Protein AF-A0A7C4AZ00-F1 (afdb_monomer_lite)

Foldseek 3Di:
DLLVLLVVVVVCVVVLVVLVVVCVVPVCSVVVNVVVVVVSVVVNVPDDDPCLVQLVLLCLLQLCLLQVLLLQLLLCCLQAVWLQVSLVVLLVVQLVVLLVSLVVQLVVCVVVVDPDNSNVSSVSSSVSSNVSSCQLSVLSNPDGGSVVSNVVSLVSSLVSLLVSLVSCCSSVVNDSVVSSCVSNCSSVVSSVVSNVVSNVCCVVVVRDD

Radius of gyration: 22.3 Å; chains: 1; bounding box: 48×32×71 Å

Secondary structure (DSSP, 8-state):
-HHHHHHHHHHHHHHHHHHHHHHTT-THHHHHHHHHHHHHHHHHHT---HHHHTHHHHHHHHHHHHHHHHHHHHHHHHHH--HHHHHHHHHHHHHHHHHHHHHHHHHHHHHHT-SS-HHHHHHHHHHHHHHHHHHHHHHHHH-S-HHHHHHHHHHHHHHHHHHHHHHHHHHT---HHHHHHHHHHHHHHHHHHHHHHHHHHHHHHT---

Structure (mmCIF, N/CA/C/O backbone):
data_AF-A0A7C4AZ00-F1
#
_entry.id   AF-A0A7C4AZ00-F1
#
loop_
_atom_site.group_PDB
_atom_site.id
_atom_site.type_symbol
_atom_site.label_atom_id
_atom_site.label_alt_id
_atom_site.label_comp_id
_atom_site.label_asym_id
_atom_site.label_entity_id
_atom_site.label_seq_id
_atom_site.pdbx_PDB_ins_code
_atom_site.Cartn_x
_atom_site.Cartn_y
_atom_site.Cartn_z
_atom_site.occupancy
_atom_site.B_iso_or_equiv
_atom_site.auth_seq_id
_atom_site.auth_comp_id
_atom_site.auth_asym_id
_atom_site.auth_atom_id
_atom_site.pdbx_PDB_model_num
ATOM 1 N N . LEU A 1 1 ? 8.208 7.157 -18.406 1.00 69.31 1 LEU A N 1
ATOM 2 C CA . LEU A 1 1 ? 8.972 6.657 -19.569 1.00 69.31 1 LEU A CA 1
ATOM 3 C C . LEU A 1 1 ? 9.542 5.268 -19.289 1.00 69.31 1 LEU A C 1
ATOM 5 O O . LEU A 1 1 ? 9.259 4.375 -20.077 1.00 69.31 1 LEU A O 1
ATOM 9 N N . THR A 1 2 ? 10.214 5.030 -18.153 1.00 74.44 2 THR A N 1
ATOM 10 C CA . THR A 1 2 ? 10.824 3.715 -17.835 1.00 74.44 2 THR A CA 1
ATOM 11 C C . THR A 1 2 ? 9.855 2.555 -17.916 1.00 74.44 2 THR A C 1
ATOM 13 O O . THR A 1 2 ? 10.142 1.551 -18.551 1.00 74.44 2 THR A O 1
ATOM 16 N N . PHE A 1 3 ? 8.691 2.696 -17.281 1.00 73.81 3 PHE A N 1
ATOM 17 C CA . PHE A 1 3 ? 7.686 1.641 -17.271 1.00 73.81 3 PHE A CA 1
ATOM 18 C C . PHE A 1 3 ? 7.223 1.281 -18.689 1.00 73.81 3 PHE A C 1
ATOM 20 O O . PHE A 1 3 ? 7.053 0.108 -18.993 1.00 73.81 3 PHE A O 1
ATOM 27 N N . ALA A 1 4 ? 7.052 2.281 -19.561 1.00 79.50 4 ALA A N 1
ATOM 28 C CA . ALA A 1 4 ? 6.643 2.063 -20.944 1.00 79.50 4 ALA A CA 1
ATOM 29 C C . ALA A 1 4 ? 7.743 1.353 -21.745 1.00 79.50 4 ALA A C 1
ATOM 31 O O . ALA A 1 4 ? 7.446 0.388 -22.438 1.00 79.50 4 ALA A O 1
ATOM 32 N N . VAL A 1 5 ? 9.006 1.765 -21.582 1.00 79.31 5 VAL A N 1
ATOM 33 C CA . VAL A 1 5 ? 10.151 1.111 -22.238 1.00 79.31 5 VAL A CA 1
ATOM 34 C C . VAL A 1 5 ? 10.311 -0.334 -21.752 1.00 79.31 5 VAL A C 1
ATOM 36 O O . VAL A 1 5 ? 10.338 -1.245 -22.568 1.00 79.31 5 VAL A O 1
ATOM 39 N N . LYS A 1 6 ? 10.283 -0.575 -20.434 1.00 76.81 6 LYS A N 1
ATOM 40 C CA . LYS A 1 6 ? 10.331 -1.926 -19.840 1.00 76.81 6 LYS A CA 1
ATOM 41 C C . LYS A 1 6 ? 9.142 -2.804 -20.252 1.00 76.81 6 LYS A C 1
ATOM 43 O O . LYS A 1 6 ? 9.258 -4.024 -20.352 1.00 76.81 6 LYS A O 1
ATOM 48 N N . LEU A 1 7 ? 7.971 -2.205 -20.475 1.00 80.88 7 LEU A N 1
ATOM 49 C CA . LEU A 1 7 ? 6.801 -2.918 -20.983 1.00 80.88 7 LEU A CA 1
ATOM 50 C C . LEU A 1 7 ? 6.983 -3.330 -22.452 1.00 80.88 7 LEU A C 1
ATOM 52 O O . LEU A 1 7 ? 6.576 -4.437 -22.805 1.00 80.88 7 LEU A O 1
ATOM 56 N N . MET A 1 8 ? 7.591 -2.473 -23.278 1.00 82.31 8 MET A N 1
ATOM 57 C CA . MET A 1 8 ? 7.928 -2.783 -24.673 1.00 82.31 8 MET A CA 1
ATOM 58 C C . MET A 1 8 ? 8.990 -3.889 -24.756 1.00 82.31 8 MET A C 1
ATOM 60 O O . MET A 1 8 ? 8.752 -4.880 -25.438 1.00 82.31 8 MET A O 1
ATOM 64 N N . GLU A 1 9 ? 10.056 -3.806 -23.954 1.00 79.69 9 GLU A N 1
ATOM 65 C CA . GLU A 1 9 ? 11.115 -4.829 -23.826 1.00 79.69 9 GLU A CA 1
ATOM 66 C C . GLU A 1 9 ? 10.554 -6.227 -23.527 1.00 79.69 9 GLU A C 1
ATOM 68 O O . GLU A 1 9 ? 10.934 -7.245 -24.110 1.00 79.69 9 GLU A O 1
ATOM 73 N N . LYS A 1 10 ? 9.552 -6.304 -22.645 1.00 76.50 10 LYS A N 1
ATOM 74 C CA . LYS A 1 10 ? 8.882 -7.575 -22.340 1.00 76.50 10 LYS A CA 1
ATOM 75 C C . LYS A 1 10 ? 8.174 -8.188 -23.561 1.00 76.50 10 LYS A C 1
ATOM 77 O O . LYS A 1 10 ? 7.970 -9.404 -23.592 1.00 76.50 10 LYS A O 1
ATOM 82 N N . GLY A 1 11 ? 7.757 -7.368 -24.525 1.00 76.88 11 GLY A N 1
ATOM 83 C CA . GLY A 1 11 ? 7.220 -7.799 -25.816 1.00 76.88 11 GLY A CA 1
ATOM 84 C C . GLY A 1 11 ? 8.310 -8.246 -26.793 1.00 76.88 11 GLY A C 1
ATOM 85 O O . GLY A 1 11 ? 8.112 -9.246 -27.485 1.00 76.88 11 GLY A O 1
ATOM 86 N N . GLU A 1 12 ? 9.461 -7.574 -26.781 1.00 79.81 12 GLU A N 1
ATOM 87 C CA . GLU A 1 12 ? 10.597 -7.834 -27.677 1.00 79.81 12 GLU A CA 1
ATOM 88 C C . GLU A 1 12 ? 11.260 -9.195 -27.437 1.00 79.81 12 GLU A C 1
ATOM 90 O O . GLU A 1 12 ? 11.638 -9.852 -28.400 1.00 79.81 12 GLU A O 1
ATOM 95 N N . LYS A 1 13 ? 11.258 -9.738 -26.208 1.00 75.31 13 LYS A N 1
ATOM 96 C CA . LYS A 1 13 ? 11.724 -11.129 -25.967 1.00 75.31 13 LYS A CA 1
ATOM 97 C C . LYS A 1 13 ? 11.015 -12.167 -26.850 1.00 75.31 13 LYS A C 1
ATOM 99 O O . LYS A 1 13 ? 11.602 -13.169 -27.240 1.00 75.31 13 LYS A O 1
ATOM 104 N N . LYS A 1 14 ? 9.742 -11.939 -27.200 1.00 81.38 14 LYS A N 1
ATOM 105 C CA . LYS A 1 14 ? 9.028 -12.800 -28.161 1.00 81.38 14 LYS A CA 1
ATOM 106 C C . LYS A 1 14 ? 9.425 -12.510 -29.606 1.00 81.38 14 LYS A C 1
ATOM 108 O O . LYS A 1 14 ? 9.351 -13.411 -30.436 1.00 81.38 14 LYS A O 1
ATOM 113 N N . ALA A 1 15 ? 9.789 -11.269 -29.918 1.00 83.50 15 ALA A N 1
ATOM 114 C CA . ALA A 1 15 ? 10.293 -10.889 -31.229 1.00 83.50 15 ALA A CA 1
ATOM 115 C C . ALA A 1 15 ? 11.678 -11.502 -31.481 1.00 83.50 15 ALA A C 1
ATOM 117 O O . ALA A 1 15 ? 11.893 -12.032 -32.565 1.00 83.50 15 ALA A O 1
ATOM 118 N N . GLU A 1 16 ? 12.560 -11.556 -30.477 1.00 84.88 16 GLU A N 1
ATOM 119 C CA . GLU A 1 16 ? 13.845 -12.270 -30.537 1.00 84.88 16 GLU A CA 1
ATOM 120 C C . GLU A 1 16 ? 13.655 -13.749 -30.914 1.00 84.88 16 GLU A C 1
ATOM 122 O O . GLU A 1 16 ? 14.266 -14.224 -31.870 1.00 84.88 16 GLU A O 1
ATOM 127 N N . GLU A 1 17 ? 12.726 -14.460 -30.259 1.00 86.00 17 GLU A N 1
ATOM 128 C CA . GLU A 1 17 ? 12.394 -15.854 -30.609 1.00 86.00 17 GLU A CA 1
ATOM 129 C C . GLU A 1 17 ? 11.900 -16.004 -32.062 1.00 86.00 17 GLU A C 1
ATOM 131 O O . GLU A 1 17 ? 12.089 -17.044 -32.703 1.00 86.00 17 GLU A O 1
ATOM 136 N N . VAL A 1 18 ? 11.219 -14.984 -32.593 1.00 87.38 18 VAL A N 1
ATOM 137 C CA . VAL A 1 18 ? 10.733 -14.961 -33.979 1.00 87.38 18 VAL A CA 1
ATOM 138 C C . VAL A 1 18 ? 11.877 -14.661 -34.948 1.00 87.38 18 VAL A C 1
ATOM 140 O O . VAL A 1 18 ? 12.002 -15.360 -35.956 1.00 87.38 18 VAL A O 1
ATOM 143 N N . TYR A 1 19 ? 12.741 -13.691 -34.645 1.00 87.31 19 TYR A N 1
ATOM 144 C CA . TYR A 1 19 ? 13.927 -13.382 -35.442 1.00 87.31 19 TYR A CA 1
ATOM 145 C C . TYR A 1 19 ? 14.889 -14.564 -35.505 1.00 87.31 19 T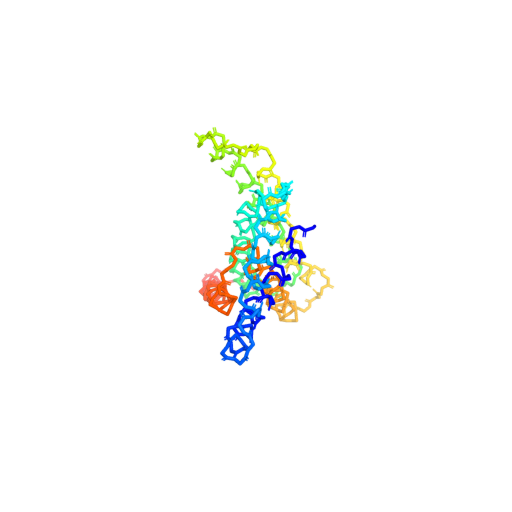YR A C 1
ATOM 147 O O . TYR A 1 19 ? 15.408 -14.862 -36.580 1.00 87.31 19 TYR A O 1
ATOM 155 N N . GLU A 1 20 ? 15.063 -15.296 -34.404 1.00 88.00 20 GLU A N 1
ATOM 156 C CA . GLU A 1 20 ? 15.883 -16.504 -34.365 1.00 88.00 20 GLU A CA 1
ATOM 157 C C . GLU A 1 20 ? 15.340 -17.572 -35.326 1.00 88.00 20 GLU A C 1
ATOM 159 O O . GLU A 1 20 ? 16.087 -18.094 -36.158 1.00 88.00 20 GLU A O 1
ATOM 164 N N . LYS A 1 21 ? 14.023 -17.817 -35.321 1.00 90.94 21 LYS A N 1
ATOM 165 C CA . LYS A 1 21 ? 13.372 -18.741 -36.267 1.00 90.94 21 LYS A CA 1
ATOM 166 C C . LYS A 1 21 ? 13.491 -18.277 -37.719 1.00 90.94 21 LYS A C 1
ATOM 168 O O . LYS A 1 21 ? 13.745 -19.094 -38.601 1.00 90.94 21 LYS A O 1
ATOM 173 N N . ILE A 1 22 ? 13.321 -16.980 -37.981 1.00 89.62 22 ILE A N 1
ATOM 174 C CA . ILE A 1 22 ? 13.430 -16.407 -39.332 1.00 89.62 22 ILE A CA 1
ATOM 175 C C . ILE A 1 22 ? 14.880 -16.448 -39.828 1.00 89.62 22 ILE A C 1
ATOM 177 O O . ILE A 1 22 ? 15.104 -16.673 -41.018 1.00 89.62 22 ILE A O 1
ATOM 181 N N . SER A 1 23 ? 15.867 -16.311 -38.938 1.00 90.06 23 SER A N 1
ATOM 182 C CA . SER A 1 23 ? 17.292 -16.307 -39.291 1.00 90.06 23 SER A CA 1
ATOM 183 C C . SER A 1 23 ? 17.767 -17.601 -39.957 1.00 90.06 23 SER A C 1
ATOM 185 O O . SER A 1 23 ? 18.721 -17.572 -40.733 1.00 90.06 23 SER A O 1
ATOM 187 N N . ILE A 1 24 ? 17.053 -18.712 -39.728 1.00 88.94 24 ILE A N 1
ATOM 188 C CA . ILE A 1 24 ? 17.287 -20.010 -40.378 1.00 88.94 24 ILE A CA 1
ATOM 189 C C . ILE A 1 24 ? 17.091 -19.909 -41.899 1.00 88.94 24 ILE A C 1
ATOM 191 O O . ILE A 1 24 ? 17.817 -20.541 -42.661 1.00 88.94 24 ILE A O 1
ATOM 195 N N . VAL A 1 25 ? 16.115 -19.113 -42.344 1.00 92.19 25 VAL A N 1
ATOM 196 C CA . VAL A 1 25 ? 15.747 -18.958 -43.762 1.00 92.19 25 VAL A CA 1
ATOM 197 C C . VAL A 1 25 ? 16.307 -17.659 -44.346 1.00 92.19 25 VAL A C 1
ATOM 199 O O . VAL A 1 25 ? 16.653 -17.599 -45.523 1.00 92.19 25 VAL A O 1
ATOM 202 N N . PHE A 1 26 ? 16.429 -16.617 -43.524 1.00 91.75 26 PHE A N 1
ATOM 203 C CA . PHE A 1 26 ? 16.913 -15.300 -43.917 1.00 91.75 26 PHE A CA 1
ATOM 204 C C . PHE A 1 26 ? 18.000 -14.820 -42.940 1.00 91.75 26 PHE A C 1
ATOM 206 O O . PHE A 1 26 ? 17.684 -14.141 -41.961 1.00 91.75 26 PHE A O 1
ATOM 213 N N . PRO A 1 27 ? 19.289 -15.126 -43.195 1.00 89.06 27 PRO A N 1
ATOM 214 C CA . PRO A 1 27 ? 20.390 -14.862 -42.259 1.00 89.06 27 PRO A CA 1
ATOM 215 C C . PRO A 1 27 ? 20.506 -13.402 -41.801 1.00 89.06 27 PRO A C 1
ATOM 217 O O . PRO A 1 27 ? 20.912 -13.135 -40.673 1.00 89.06 27 PRO A O 1
ATOM 220 N N . LYS A 1 28 ? 20.079 -12.454 -42.644 1.00 90.38 28 LYS A N 1
ATOM 221 C CA . LYS A 1 28 ? 20.071 -11.016 -42.343 1.00 90.38 28 LYS A CA 1
ATOM 222 C C . LYS A 1 28 ? 19.123 -10.636 -41.192 1.00 90.38 28 LYS A C 1
ATOM 224 O O . LYS A 1 28 ? 19.320 -9.604 -40.563 1.00 90.38 28 LYS A O 1
ATOM 229 N N . ALA A 1 29 ? 18.155 -11.488 -40.839 1.00 89.31 29 ALA A N 1
ATOM 230 C CA . ALA A 1 29 ? 17.345 -11.307 -39.631 1.00 89.31 29 ALA A CA 1
ATOM 231 C C . ALA A 1 29 ? 18.192 -11.321 -38.344 1.00 89.31 29 ALA A C 1
ATOM 233 O O . ALA A 1 29 ? 17.826 -10.674 -37.369 1.00 89.31 29 ALA A O 1
ATOM 234 N N . LYS A 1 30 ? 19.344 -12.008 -38.351 1.00 89.75 30 LYS A N 1
ATOM 235 C CA . LYS A 1 30 ? 20.258 -12.050 -37.204 1.00 89.75 30 LYS A CA 1
ATOM 236 C C . LYS A 1 30 ? 20.992 -10.724 -36.982 1.00 89.75 30 LYS A C 1
ATOM 238 O O . LYS A 1 30 ? 21.216 -10.353 -35.835 1.00 89.75 30 LYS A O 1
ATOM 243 N N . GLU A 1 31 ? 21.337 -10.013 -38.057 1.00 89.00 31 GLU A N 1
ATOM 244 C CA . GLU A 1 31 ? 21.908 -8.659 -37.970 1.00 89.00 31 GLU A CA 1
ATOM 245 C C . GLU A 1 31 ? 20.877 -7.677 -37.411 1.00 89.00 31 GLU A C 1
ATOM 247 O O . GLU A 1 31 ? 21.176 -6.978 -36.453 1.00 89.00 31 GLU A O 1
ATOM 252 N N . ILE A 1 32 ? 19.643 -7.708 -37.930 1.00 88.62 32 ILE A N 1
ATOM 253 C CA . ILE A 1 32 ? 18.548 -6.843 -37.454 1.00 88.62 32 ILE A CA 1
ATOM 254 C C . ILE A 1 32 ? 18.274 -7.074 -35.963 1.00 88.62 32 ILE A C 1
ATOM 256 O O . ILE A 1 32 ? 18.158 -6.118 -35.207 1.00 88.62 32 ILE A O 1
ATOM 260 N N . MET A 1 33 ? 18.219 -8.336 -35.527 1.00 88.81 33 MET A N 1
ATOM 261 C CA . MET A 1 33 ? 18.045 -8.676 -34.113 1.00 88.81 33 MET A CA 1
ATOM 262 C C . MET A 1 33 ? 19.186 -8.119 -33.249 1.00 88.81 33 MET A C 1
ATOM 264 O O . MET A 1 33 ? 18.932 -7.545 -32.196 1.00 88.81 33 MET A O 1
ATOM 268 N N . SER A 1 34 ? 20.440 -8.255 -33.695 1.00 88.06 34 SER A N 1
ATOM 269 C CA . SER A 1 34 ? 21.600 -7.751 -32.952 1.00 88.06 34 SER A CA 1
ATOM 270 C C . SER A 1 34 ? 21.636 -6.223 -32.869 1.00 88.06 34 SER A C 1
ATOM 272 O O . SER A 1 34 ? 22.029 -5.691 -31.830 1.00 88.06 34 SER A O 1
ATOM 274 N N . ASP A 1 35 ? 21.256 -5.527 -33.942 1.00 89.38 35 ASP A N 1
ATOM 275 C CA . ASP A 1 35 ? 21.146 -4.065 -33.951 1.00 89.38 35 ASP A CA 1
ATOM 276 C C . ASP A 1 35 ? 20.066 -3.603 -32.965 1.00 89.38 35 ASP A C 1
ATOM 278 O O . ASP A 1 35 ? 20.301 -2.689 -32.172 1.00 89.38 35 ASP A O 1
ATOM 282 N N . GLU A 1 36 ? 18.922 -4.290 -32.933 1.00 87.44 36 GLU A N 1
ATOM 283 C CA . GLU A 1 36 ? 17.796 -3.883 -32.093 1.00 87.44 36 GLU A CA 1
ATOM 284 C C . GLU A 1 36 ? 18.024 -4.144 -30.602 1.00 87.44 36 GLU A C 1
ATOM 286 O O . GLU A 1 36 ? 17.734 -3.277 -29.775 1.00 87.44 36 GLU A O 1
ATOM 291 N N . MET A 1 37 ? 18.701 -5.244 -30.254 1.00 85.81 37 MET A N 1
ATOM 292 C CA . MET A 1 37 ? 19.224 -5.455 -28.897 1.00 85.81 37 MET A CA 1
ATOM 293 C C . MET A 1 37 ? 20.191 -4.331 -28.473 1.00 85.81 37 MET A C 1
ATOM 295 O O . MET A 1 37 ? 20.243 -3.933 -27.304 1.00 85.81 37 MET A O 1
ATOM 299 N N . GLY A 1 38 ? 20.982 -3.807 -29.416 1.00 85.62 38 GLY A N 1
ATOM 300 C CA . GLY A 1 38 ? 21.890 -2.684 -29.187 1.00 85.62 38 GLY A CA 1
ATOM 301 C C . GLY A 1 38 ? 21.149 -1.375 -28.905 1.00 85.62 38 GLY A C 1
ATOM 302 O O . GLY A 1 38 ? 21.471 -0.680 -27.934 1.00 85.62 38 GLY A O 1
ATOM 303 N N . HIS A 1 39 ? 20.138 -1.056 -29.717 1.00 84.69 39 HIS A N 1
ATOM 304 C CA . HIS A 1 39 ? 19.276 0.112 -29.527 1.00 84.69 39 HIS A CA 1
ATOM 305 C C . HIS A 1 39 ? 18.520 0.063 -28.196 1.00 84.69 39 HIS A C 1
ATOM 307 O O . HIS A 1 39 ? 18.487 1.058 -27.469 1.00 84.69 39 HIS A O 1
ATOM 313 N N . GLU A 1 40 ? 17.977 -1.096 -27.831 1.00 81.69 40 GLU A N 1
ATOM 314 C CA . GLU A 1 40 ? 17.260 -1.290 -26.572 1.00 81.69 40 GLU A CA 1
ATOM 315 C C . GLU A 1 40 ? 18.164 -1.059 -25.357 1.00 81.69 40 GLU A C 1
ATOM 317 O O . GLU A 1 40 ? 17.817 -0.307 -24.441 1.00 81.69 40 GLU A O 1
ATOM 322 N N . LYS A 1 41 ? 19.374 -1.629 -25.367 1.00 80.88 41 LYS A N 1
ATOM 323 C CA . LYS A 1 41 ? 20.341 -1.429 -24.281 1.00 80.88 41 LYS A CA 1
ATOM 324 C C . LYS A 1 41 ? 20.718 0.044 -24.117 1.00 80.88 41 LYS A C 1
ATOM 326 O O . LYS A 1 41 ? 20.915 0.509 -22.992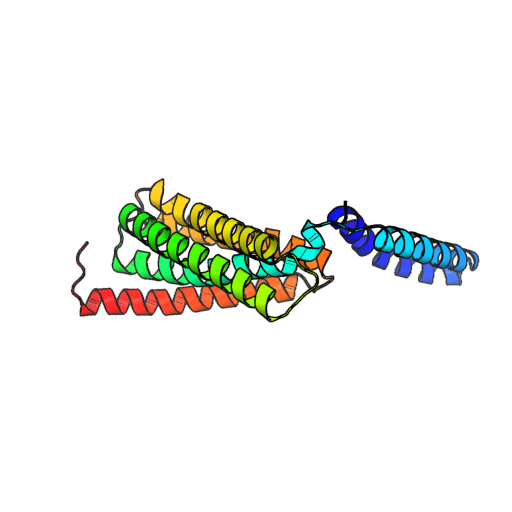 1.00 80.88 41 LYS A O 1
ATOM 331 N N . MET A 1 42 ? 20.802 0.781 -25.224 1.00 80.75 42 MET A N 1
ATOM 332 C CA . MET A 1 42 ? 21.059 2.220 -25.211 1.00 80.75 42 MET A CA 1
ATOM 333 C C . MET A 1 42 ? 19.870 2.993 -24.625 1.00 80.75 42 MET A C 1
ATOM 335 O O . MET A 1 42 ? 20.072 3.826 -23.744 1.00 80.75 42 MET A O 1
ATOM 339 N N . LEU A 1 43 ? 18.638 2.662 -25.031 1.00 78.88 43 LEU A N 1
ATOM 340 C CA . LEU A 1 43 ? 17.406 3.235 -24.481 1.00 78.88 43 LEU A CA 1
ATOM 341 C C . LEU A 1 43 ? 17.303 3.013 -22.971 1.00 78.88 43 LEU A C 1
ATOM 343 O O . LEU A 1 43 ? 17.053 3.965 -22.241 1.00 78.88 43 LEU A O 1
ATOM 347 N N . ILE A 1 44 ? 17.556 1.795 -22.487 1.00 75.44 44 ILE A N 1
ATOM 348 C CA . ILE A 1 44 ? 17.540 1.481 -21.051 1.00 75.44 44 ILE A CA 1
ATOM 349 C C . ILE A 1 44 ? 18.622 2.267 -20.304 1.00 75.44 44 ILE A C 1
ATOM 351 O O . ILE A 1 44 ? 18.358 2.807 -19.232 1.00 75.44 44 ILE A O 1
ATOM 355 N N . GLY A 1 45 ? 19.826 2.374 -20.874 1.00 70.69 45 GLY A N 1
ATOM 356 C CA . GLY A 1 45 ? 20.933 3.128 -20.279 1.00 70.69 45 GLY A CA 1
ATOM 357 C C . GLY A 1 45 ? 20.681 4.636 -20.162 1.00 70.69 45 GLY A C 1
ATOM 358 O O . GLY A 1 45 ? 21.310 5.292 -19.336 1.00 70.69 45 GLY A O 1
ATOM 359 N N . MET A 1 46 ? 19.756 5.189 -20.952 1.00 70.38 46 MET A N 1
ATOM 360 C CA . MET A 1 46 ? 19.364 6.604 -20.904 1.00 70.38 46 MET A CA 1
ATOM 361 C C . MET A 1 46 ? 18.264 6.902 -19.876 1.00 70.38 46 MET A C 1
ATOM 363 O O . MET A 1 46 ? 17.914 8.063 -19.659 1.00 70.38 46 MET A O 1
ATOM 367 N N . ILE A 1 47 ? 17.698 5.874 -19.243 1.00 70.56 47 ILE A N 1
ATOM 368 C CA . ILE A 1 47 ? 16.580 6.018 -18.318 1.00 70.56 47 ILE A CA 1
ATOM 369 C C . ILE A 1 47 ? 17.104 6.219 -16.890 1.00 70.56 47 ILE A C 1
ATOM 371 O O . ILE A 1 47 ? 17.377 5.262 -16.170 1.00 70.56 47 ILE A O 1
ATOM 375 N N . ASP A 1 48 ? 17.191 7.478 -16.458 1.00 63.28 48 ASP A N 1
ATOM 376 C CA . ASP A 1 48 ? 17.356 7.848 -15.046 1.00 63.28 48 ASP A CA 1
ATOM 377 C C . ASP A 1 48 ? 16.043 8.430 -14.504 1.00 63.28 48 ASP A C 1
ATOM 379 O O . ASP A 1 48 ? 15.846 9.644 -14.434 1.00 63.28 48 ASP A O 1
ATOM 383 N N . GLU A 1 49 ? 15.093 7.554 -14.168 1.00 70.56 49 GLU A N 1
ATOM 384 C CA . GLU A 1 49 ? 13.856 7.980 -13.514 1.00 70.56 49 GLU A CA 1
ATOM 385 C C . GLU A 1 49 ? 13.930 7.807 -12.001 1.00 70.56 49 GLU A C 1
ATOM 387 O O . GLU A 1 49 ? 14.128 6.712 -11.468 1.00 70.56 49 GLU A O 1
ATOM 392 N N . GLU A 1 50 ? 13.641 8.901 -11.300 1.00 71.69 50 GLU A N 1
ATOM 393 C CA . GLU A 1 50 ? 13.541 8.946 -9.845 1.00 71.69 50 GLU A CA 1
ATOM 394 C C . GLU A 1 50 ? 12.632 7.835 -9.295 1.00 71.69 50 GLU A C 1
ATOM 396 O O . GLU A 1 50 ? 13.017 7.121 -8.370 1.00 71.69 50 GLU A O 1
ATOM 401 N N . MET A 1 51 ? 11.467 7.614 -9.914 1.00 68.62 51 MET A N 1
ATOM 402 C CA . MET A 1 51 ? 10.528 6.567 -9.498 1.00 68.62 51 MET A CA 1
ATOM 403 C C . MET A 1 51 ? 11.165 5.177 -9.485 1.00 68.62 51 MET A C 1
ATOM 405 O O . MET A 1 51 ? 10.924 4.425 -8.546 1.00 68.62 51 MET A O 1
ATOM 409 N N . VAL A 1 52 ? 12.015 4.851 -10.467 1.00 75.12 52 VAL A N 1
ATOM 410 C CA . VAL A 1 52 ? 12.700 3.548 -10.582 1.00 75.12 52 VAL A CA 1
ATOM 411 C C . VAL A 1 52 ? 13.666 3.343 -9.420 1.00 75.12 52 VAL A C 1
ATOM 413 O O . VAL A 1 52 ? 13.693 2.276 -8.802 1.00 75.12 52 VAL A O 1
ATOM 416 N N . ARG A 1 53 ? 14.399 4.401 -9.055 1.00 81.69 53 ARG A N 1
ATOM 417 C CA . ARG A 1 53 ? 15.356 4.403 -7.939 1.00 81.69 53 ARG A CA 1
ATOM 418 C C . ARG A 1 53 ? 14.682 4.113 -6.591 1.00 81.69 53 ARG A C 1
ATOM 420 O O . ARG A 1 53 ? 15.275 3.454 -5.728 1.00 81.69 53 ARG A O 1
ATOM 427 N N . TYR A 1 54 ? 13.433 4.553 -6.428 1.00 87.38 54 TYR A N 1
ATOM 428 C CA . TYR A 1 54 ? 12.645 4.396 -5.201 1.00 87.38 54 TYR A CA 1
ATOM 429 C C . TYR A 1 54 ? 11.581 3.289 -5.257 1.00 87.38 54 TYR A C 1
ATOM 431 O O . TYR A 1 54 ? 10.865 3.104 -4.274 1.00 87.38 54 TYR A O 1
ATOM 439 N N . VAL A 1 55 ? 11.523 2.468 -6.319 1.00 86.75 55 VAL A N 1
ATOM 440 C CA . VAL A 1 55 ? 10.603 1.308 -6.384 1.00 86.75 55 VAL A CA 1
ATOM 441 C C . VAL A 1 55 ? 10.766 0.396 -5.176 1.00 86.75 55 VAL A C 1
ATOM 443 O O . VAL A 1 55 ? 9.781 -0.119 -4.670 1.00 86.75 55 VAL A O 1
ATOM 446 N N . GLY A 1 56 ? 11.990 0.200 -4.678 1.00 86.31 56 GLY A N 1
ATOM 447 C CA . GLY A 1 56 ? 12.218 -0.585 -3.460 1.00 86.31 56 GLY A CA 1
ATOM 448 C C . GLY A 1 56 ? 11.417 -0.069 -2.259 1.00 86.31 56 GLY A C 1
ATOM 449 O O . GLY A 1 56 ? 10.689 -0.845 -1.650 1.00 86.31 56 GLY A O 1
ATOM 450 N N . SER A 1 57 ? 11.500 1.234 -1.986 1.00 90.12 57 SER A N 1
ATOM 451 C CA . SER A 1 57 ? 10.820 1.900 -0.868 1.00 90.12 57 SER A CA 1
ATOM 452 C C . SER A 1 57 ? 9.293 1.912 -1.055 1.00 90.12 57 SER A C 1
ATOM 454 O O . SER A 1 57 ? 8.550 1.638 -0.117 1.00 90.12 57 SER A O 1
ATOM 456 N N . LEU A 1 58 ? 8.809 2.103 -2.292 1.00 89.75 58 LEU A N 1
ATOM 457 C CA . LEU A 1 58 ? 7.382 1.970 -2.628 1.00 89.75 58 LEU A CA 1
ATOM 458 C C . LEU A 1 58 ? 6.851 0.562 -2.323 1.00 89.75 58 LEU A C 1
ATOM 460 O O . LEU A 1 58 ? 5.821 0.405 -1.674 1.00 89.75 58 LEU A O 1
ATOM 464 N N . VAL A 1 59 ? 7.562 -0.468 -2.788 1.00 87.88 59 VAL A N 1
ATOM 465 C CA . VAL A 1 59 ? 7.169 -1.872 -2.597 1.00 87.88 59 VAL A CA 1
ATOM 466 C C . VAL A 1 59 ? 7.200 -2.255 -1.127 1.00 87.88 59 VAL A C 1
ATOM 468 O O . VAL A 1 59 ? 6.307 -2.960 -0.669 1.00 87.88 59 VAL A O 1
ATOM 471 N N . LEU A 1 60 ? 8.203 -1.774 -0.393 1.00 87.31 60 LEU A N 1
ATOM 472 C CA . LEU A 1 60 ? 8.308 -1.994 1.040 1.00 87.31 60 LEU A CA 1
ATOM 473 C C . LEU A 1 60 ? 7.071 -1.433 1.759 1.00 87.31 60 LEU A C 1
ATOM 475 O O . LEU A 1 60 ? 6.370 -2.190 2.424 1.00 87.31 60 LEU A O 1
ATOM 479 N N . GLY A 1 61 ? 6.759 -0.149 1.543 1.00 91.69 61 GLY A N 1
ATOM 480 C CA . GLY A 1 61 ? 5.606 0.512 2.163 1.00 91.69 61 GLY A CA 1
ATOM 481 C C . GLY A 1 61 ? 4.267 -0.127 1.814 1.00 91.69 61 GLY A C 1
ATOM 482 O O . GLY A 1 61 ? 3.395 -0.256 2.667 1.00 91.69 61 GLY A O 1
ATOM 483 N N . LEU A 1 62 ? 4.107 -0.560 0.565 1.00 91.94 62 LEU A N 1
ATOM 484 C CA . LEU A 1 62 ? 2.901 -1.241 0.118 1.00 91.94 62 LEU A CA 1
ATOM 485 C C . LEU A 1 62 ? 2.726 -2.613 0.776 1.00 91.94 62 LEU A C 1
ATOM 487 O O . LEU A 1 62 ? 1.649 -2.916 1.282 1.00 91.94 62 LEU A O 1
ATOM 491 N N . ASN A 1 63 ? 3.754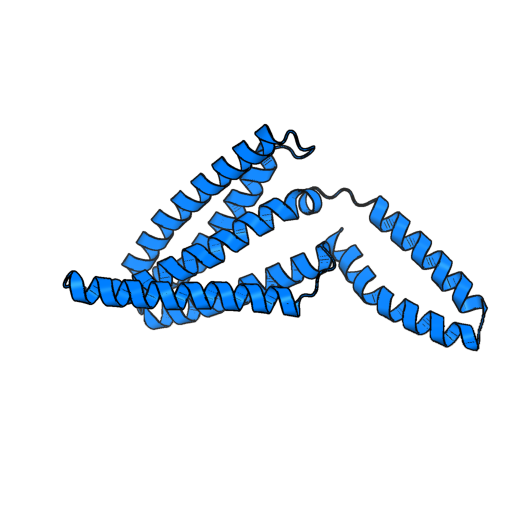 -3.461 0.706 1.00 91.06 63 ASN A N 1
ATOM 492 C CA . ASN A 1 63 ? 3.653 -4.849 1.145 1.00 91.06 63 ASN A CA 1
ATOM 493 C C . ASN A 1 63 ? 3.362 -4.926 2.642 1.00 91.06 63 ASN A C 1
ATOM 495 O O . ASN A 1 63 ? 2.524 -5.724 3.058 1.00 91.06 63 ASN A O 1
ATOM 499 N N . ASP A 1 64 ? 4.017 -4.070 3.424 1.00 91.56 64 ASP A N 1
ATOM 500 C CA . ASP A 1 64 ? 3.810 -3.998 4.866 1.00 91.56 64 ASP A CA 1
ATOM 501 C C . ASP A 1 64 ? 2.390 -3.524 5.196 1.00 91.56 64 ASP A C 1
ATOM 503 O O . ASP A 1 64 ? 1.649 -4.229 5.880 1.00 91.56 64 ASP A O 1
ATOM 507 N N . ALA A 1 65 ? 1.944 -2.421 4.579 1.00 94.50 65 ALA A N 1
ATOM 508 C CA . ALA A 1 65 ? 0.584 -1.915 4.756 1.00 94.50 65 ALA A CA 1
ATOM 509 C C . ALA A 1 65 ? -0.478 -2.953 4.391 1.00 94.50 65 ALA A C 1
ATOM 511 O O . ALA A 1 65 ? -1.456 -3.123 5.114 1.00 94.50 65 ALA A O 1
ATOM 512 N N . LEU A 1 66 ? -0.301 -3.657 3.271 1.00 93.88 66 LEU A N 1
ATOM 513 C CA . LEU A 1 66 ? -1.248 -4.672 2.826 1.00 93.88 66 LEU A CA 1
ATOM 514 C C . LEU A 1 66 ? -1.350 -5.815 3.828 1.00 93.88 66 LEU A C 1
ATOM 516 O O . LEU A 1 66 ? -2.459 -6.205 4.174 1.00 93.88 66 LEU A O 1
ATOM 520 N N . VAL A 1 67 ? -0.233 -6.369 4.294 1.00 93.19 67 VAL A N 1
ATOM 521 C CA . VAL A 1 67 ? -0.267 -7.505 5.223 1.00 93.19 67 VAL A CA 1
ATOM 522 C C . VAL A 1 67 ? -0.793 -7.071 6.594 1.00 93.19 67 VAL A C 1
ATOM 524 O O . VAL A 1 67 ? -1.704 -7.711 7.124 1.00 93.19 67 VAL A O 1
ATOM 527 N N . GLU A 1 68 ? -0.285 -5.962 7.133 1.00 94.19 68 GLU A N 1
ATOM 528 C CA . GLU A 1 68 ? -0.642 -5.460 8.460 1.00 94.19 68 GLU A CA 1
ATOM 529 C C . GLU A 1 68 ? -2.110 -5.019 8.535 1.00 94.19 68 GLU A C 1
ATOM 531 O O . GLU A 1 68 ? -2.862 -5.519 9.377 1.00 94.19 68 GLU A O 1
ATOM 536 N N . LEU A 1 69 ? -2.562 -4.137 7.630 1.00 94.69 69 LEU A N 1
ATOM 537 C CA . LEU A 1 69 ? -3.936 -3.623 7.678 1.00 94.69 69 LEU A CA 1
ATOM 538 C C . LEU A 1 69 ? -4.955 -4.695 7.321 1.00 94.69 69 LEU A C 1
ATOM 540 O O . LEU A 1 69 ? -6.048 -4.677 7.882 1.00 94.69 69 LEU A O 1
ATOM 544 N N . THR A 1 70 ? -4.624 -5.642 6.439 1.00 94.00 70 THR A N 1
ATOM 545 C CA . THR A 1 70 ? -5.534 -6.761 6.161 1.00 94.00 70 THR A CA 1
ATOM 546 C C . THR A 1 70 ? -5.763 -7.585 7.424 1.00 94.00 70 THR A C 1
ATOM 548 O O . THR A 1 70 ? -6.912 -7.867 7.763 1.00 94.00 70 THR A O 1
ATOM 551 N N . GLY A 1 71 ? -4.693 -7.936 8.145 1.00 94.00 71 GLY A N 1
ATOM 552 C CA . GLY A 1 71 ? -4.795 -8.650 9.417 1.00 94.00 71 GLY A CA 1
ATOM 553 C C . GLY A 1 71 ? -5.595 -7.863 10.453 1.00 94.00 71 GLY A C 1
ATOM 554 O O . GLY A 1 71 ? -6.572 -8.371 11.009 1.00 94.00 71 GLY A O 1
ATOM 555 N N . ALA A 1 72 ? -5.223 -6.600 10.668 1.00 94.69 72 ALA A N 1
ATOM 556 C CA . ALA A 1 72 ? -5.854 -5.735 11.657 1.00 94.69 72 ALA A CA 1
ATOM 557 C C . ALA A 1 72 ? -7.346 -5.518 11.370 1.00 94.69 72 ALA A C 1
ATOM 559 O O . ALA A 1 72 ? -8.177 -5.772 12.241 1.00 94.69 72 ALA A O 1
ATOM 560 N N . LEU A 1 73 ? -7.710 -5.105 10.152 1.00 95.75 73 LEU A N 1
ATOM 561 C CA . LEU A 1 73 ? -9.103 -4.853 9.778 1.00 95.75 73 LEU A CA 1
ATOM 562 C C . LEU A 1 73 ? -9.932 -6.137 9.794 1.00 95.75 73 LEU A C 1
ATOM 564 O O . LEU A 1 73 ? -11.063 -6.103 10.277 1.00 95.75 73 LEU A O 1
ATOM 568 N N . ALA A 1 74 ? -9.392 -7.273 9.337 1.00 94.69 74 ALA A N 1
ATOM 569 C CA . ALA A 1 74 ? -10.093 -8.553 9.423 1.00 94.69 74 ALA A CA 1
ATOM 570 C C . ALA A 1 74 ? -10.378 -8.928 10.885 1.00 94.69 74 ALA A C 1
ATOM 572 O O . ALA A 1 74 ? -11.530 -9.174 11.232 1.00 94.69 74 ALA A O 1
ATOM 573 N N . GLY A 1 75 ? -9.370 -8.897 11.762 1.00 94.31 75 GLY A N 1
ATOM 574 C CA . GLY A 1 75 ? -9.549 -9.189 13.187 1.00 94.31 75 GLY A CA 1
ATOM 575 C C . GLY A 1 75 ? -10.546 -8.243 13.860 1.00 94.31 75 GLY A C 1
ATOM 576 O O . GLY A 1 75 ? -11.514 -8.691 14.475 1.00 94.31 75 GLY A O 1
ATOM 577 N N . LEU A 1 76 ? -10.366 -6.931 13.678 1.00 94.44 76 LEU A N 1
ATOM 578 C CA . LEU A 1 76 ? -11.242 -5.901 14.244 1.00 94.44 76 LEU A CA 1
ATOM 579 C C . LEU A 1 76 ? -12.684 -6.026 13.752 1.00 94.44 76 LEU A C 1
ATOM 581 O O . LEU A 1 76 ? -13.608 -5.817 14.534 1.00 94.44 76 LEU A O 1
ATOM 585 N N . THR A 1 77 ? -12.894 -6.403 12.490 1.00 93.75 77 THR A N 1
ATOM 586 C CA . THR A 1 77 ? -14.237 -6.601 11.931 1.00 93.75 77 THR A CA 1
ATOM 587 C C . THR A 1 77 ? -15.023 -7.656 12.693 1.00 93.75 77 THR A C 1
ATOM 589 O O . THR A 1 77 ? -16.203 -7.452 12.980 1.00 93.75 77 THR A O 1
ATOM 592 N N . PHE A 1 78 ? -14.382 -8.761 13.071 1.00 89.44 78 PHE A N 1
ATOM 593 C CA . PHE A 1 78 ? -15.049 -9.822 13.828 1.00 89.44 78 PHE A CA 1
ATOM 594 C C . PHE A 1 78 ? -15.207 -9.496 15.305 1.00 89.44 78 PHE A C 1
ATOM 596 O O . PHE A 1 78 ? -16.227 -9.861 15.896 1.00 89.44 78 PHE A O 1
ATOM 603 N N . THR A 1 79 ? -14.239 -8.784 15.880 1.00 92.00 79 THR A N 1
ATOM 604 C CA . THR A 1 79 ? -14.300 -8.352 17.276 1.00 92.00 79 THR A CA 1
ATOM 605 C C . THR A 1 79 ? -15.393 -7.310 17.496 1.00 92.00 79 THR A C 1
ATOM 607 O O . THR A 1 79 ? -16.183 -7.447 18.423 1.00 92.00 79 THR A O 1
ATOM 610 N N . LEU A 1 80 ? -15.439 -6.276 16.652 1.00 91.94 80 LEU A N 1
ATOM 611 C CA . LEU A 1 80 ? -16.265 -5.087 16.871 1.00 91.94 80 LEU A CA 1
ATOM 612 C C . LEU A 1 80 ? -17.603 -5.127 16.135 1.00 91.94 80 LEU A C 1
ATOM 614 O O . LEU A 1 80 ? -18.521 -4.435 16.549 1.00 91.94 80 LEU A O 1
ATOM 618 N N . GLN A 1 81 ? -17.705 -5.849 15.012 1.00 91.44 81 GLN A N 1
ATOM 619 C CA . GLN A 1 81 ? -18.911 -5.937 14.166 1.00 91.44 81 GLN A CA 1
ATOM 620 C C . GLN A 1 81 ? -19.572 -4.595 13.801 1.00 91.44 81 GLN A C 1
ATOM 622 O O . GLN A 1 81 ? -20.726 -4.544 13.379 1.00 91.44 81 GLN A O 1
ATOM 627 N N . ASN A 1 82 ? -18.830 -3.498 13.910 1.00 94.31 82 ASN A N 1
ATOM 628 C CA . ASN A 1 82 ? -19.307 -2.155 13.654 1.00 94.31 82 ASN A CA 1
ATOM 629 C C . ASN A 1 82 ? -18.381 -1.500 12.638 1.00 94.31 82 ASN A C 1
ATOM 631 O O . ASN A 1 82 ? -17.221 -1.211 12.933 1.00 94.31 82 ASN A O 1
ATOM 635 N N . SER A 1 83 ? -18.916 -1.256 11.444 1.00 94.88 83 SER A N 1
ATOM 636 C CA . SER A 1 83 ? -18.138 -0.774 10.305 1.00 94.88 83 SER A CA 1
ATOM 637 C C . SER A 1 83 ? -17.375 0.519 10.630 1.00 94.88 83 SER A C 1
ATOM 639 O O . SER A 1 83 ? -16.170 0.601 10.412 1.00 94.88 83 SER A O 1
ATOM 641 N N . LYS A 1 84 ? -18.027 1.488 11.288 1.00 94.88 84 LYS A N 1
ATOM 642 C CA . LYS A 1 84 ? -17.398 2.773 11.630 1.00 94.88 84 LYS A CA 1
ATOM 643 C C . LYS A 1 84 ? -16.291 2.628 12.669 1.00 94.88 84 LYS A C 1
ATOM 645 O O . LYS A 1 84 ? -15.239 3.238 12.504 1.00 94.88 84 LYS A O 1
ATOM 650 N N . LEU A 1 85 ? -16.507 1.832 13.720 1.00 95.50 85 LEU A N 1
ATOM 651 C CA . LEU A 1 85 ? -15.479 1.611 14.745 1.00 95.50 85 LEU A CA 1
ATOM 652 C C . LEU A 1 85 ? -14.246 0.924 14.154 1.00 95.50 85 LEU A C 1
ATOM 654 O O . LEU A 1 85 ? -13.125 1.340 14.436 1.00 95.50 85 LEU A O 1
ATOM 658 N N . VAL A 1 86 ? -14.454 -0.067 13.284 1.00 96.31 86 VAL A N 1
ATOM 659 C CA . VAL A 1 86 ? -13.372 -0.752 12.566 1.00 96.31 86 VAL A CA 1
ATOM 660 C C . VAL A 1 86 ? -12.611 0.223 11.673 1.00 96.31 86 VAL A C 1
ATOM 662 O O . VAL A 1 86 ? -11.386 0.257 11.723 1.00 96.31 86 VAL A O 1
ATOM 665 N N . GLY A 1 87 ? -13.319 1.052 10.900 1.00 96.50 87 GLY A N 1
ATOM 666 C CA . GLY A 1 87 ? -12.700 2.040 10.016 1.00 96.50 87 GLY A CA 1
ATOM 667 C C . GLY A 1 87 ? -11.876 3.083 10.772 1.00 96.50 87 GLY A C 1
ATOM 668 O O . GLY A 1 87 ? -10.756 3.386 10.371 1.00 96.50 87 GLY A O 1
ATOM 669 N N . VAL A 1 88 ? -12.387 3.604 11.893 1.00 96.94 88 VAL A N 1
ATOM 670 C CA . VAL A 1 88 ? -11.655 4.574 12.727 1.00 96.94 88 VAL A CA 1
ATOM 671 C C . VAL A 1 88 ? -10.437 3.928 13.385 1.00 96.94 88 VAL A C 1
ATOM 673 O O . VAL A 1 88 ? -9.353 4.506 13.338 1.00 96.94 88 VAL A O 1
ATOM 676 N N . ALA A 1 89 ? -10.583 2.727 13.952 1.00 96.19 89 ALA A N 1
ATOM 677 C CA . ALA A 1 89 ? -9.461 1.993 14.533 1.00 96.19 89 ALA A CA 1
ATOM 678 C C . ALA A 1 89 ? -8.381 1.700 13.477 1.00 96.19 89 ALA A C 1
ATOM 680 O O . ALA A 1 89 ? -7.207 1.978 13.705 1.00 96.19 89 ALA A O 1
ATOM 681 N N . GLY A 1 90 ? -8.789 1.237 12.292 1.00 96.25 90 GLY A N 1
ATOM 682 C CA . GLY A 1 90 ? -7.899 0.987 11.161 1.00 96.25 90 GLY A CA 1
ATOM 683 C C . GLY A 1 90 ? -7.162 2.235 10.679 1.00 96.25 90 GLY A C 1
ATOM 684 O O . GLY A 1 90 ? -5.960 2.170 10.436 1.00 96.25 90 GLY A O 1
ATOM 685 N N . LEU A 1 91 ? -7.838 3.387 10.606 1.00 97.00 91 LEU A N 1
ATOM 686 C CA . LEU A 1 91 ? -7.190 4.655 10.266 1.00 97.00 91 LEU A CA 1
ATOM 687 C C . LEU A 1 91 ? -6.151 5.067 11.308 1.00 97.00 91 LEU A C 1
ATOM 689 O O . LEU A 1 91 ? -5.032 5.412 10.940 1.00 97.00 91 LEU A O 1
ATOM 693 N N . VAL A 1 92 ? -6.503 5.044 12.596 1.00 97.25 92 VAL A N 1
ATOM 694 C CA . VAL A 1 92 ? -5.587 5.463 13.667 1.00 97.25 92 VAL A CA 1
ATOM 695 C C . VAL A 1 92 ? -4.353 4.562 13.695 1.00 97.25 92 VAL A C 1
ATOM 697 O O . VAL A 1 92 ? -3.231 5.068 13.670 1.00 97.25 92 VAL A O 1
ATOM 700 N N . THR A 1 93 ? -4.551 3.241 13.678 1.00 95.62 93 THR A N 1
ATOM 701 C CA . THR A 1 93 ? -3.454 2.265 13.653 1.00 95.62 93 THR A CA 1
ATOM 702 C C . THR A 1 93 ? -2.622 2.397 12.380 1.00 95.62 93 THR A C 1
ATOM 704 O O . THR A 1 93 ? -1.403 2.510 12.461 1.00 95.62 93 THR A O 1
ATOM 707 N N . GLY A 1 94 ? -3.260 2.465 11.210 1.00 96.31 94 GLY A N 1
ATOM 708 C CA . GLY A 1 94 ? -2.563 2.527 9.929 1.00 96.31 94 GLY A CA 1
ATOM 709 C C . GLY A 1 94 ? -1.785 3.825 9.708 1.00 96.31 94 GLY A C 1
ATOM 710 O O . GLY A 1 94 ? -0.685 3.794 9.162 1.00 96.31 94 GLY A O 1
ATOM 711 N N . ILE A 1 95 ? -2.303 4.973 10.156 1.00 97.12 95 ILE A N 1
ATOM 712 C CA . ILE A 1 95 ? -1.572 6.249 10.090 1.00 97.12 95 ILE A CA 1
ATOM 713 C C . ILE A 1 95 ? -0.356 6.211 11.020 1.00 97.12 95 ILE A C 1
ATOM 715 O O . ILE A 1 95 ? 0.733 6.626 10.620 1.00 97.12 95 ILE A O 1
ATOM 719 N N . ALA A 1 96 ? -0.511 5.688 12.241 1.00 97.38 96 ALA A N 1
ATOM 720 C CA . ALA A 1 96 ? 0.607 5.533 13.168 1.00 97.38 96 ALA A CA 1
ATOM 721 C C . ALA A 1 96 ? 1.691 4.596 12.601 1.00 97.38 96 ALA A C 1
ATOM 723 O O . ALA A 1 96 ? 2.875 4.939 12.636 1.00 97.38 96 ALA A O 1
ATOM 724 N N . ALA A 1 97 ? 1.288 3.464 12.016 1.00 95.75 97 ALA A N 1
ATOM 725 C CA . ALA A 1 97 ? 2.188 2.517 11.364 1.00 95.75 97 ALA A CA 1
ATOM 726 C C . ALA A 1 97 ? 2.905 3.141 10.155 1.00 95.75 97 ALA A C 1
ATOM 728 O O . ALA A 1 97 ? 4.128 3.067 10.065 1.00 95.75 97 ALA A O 1
ATOM 729 N N . SER A 1 98 ? 2.187 3.868 9.291 1.00 96.44 98 SER A N 1
ATOM 730 C CA . SER A 1 98 ? 2.765 4.597 8.151 1.00 96.44 98 SER A CA 1
ATOM 731 C C . SER A 1 98 ? 3.859 5.584 8.575 1.00 96.44 98 SER A C 1
ATOM 733 O O . SER A 1 98 ? 4.939 5.619 7.979 1.00 96.44 98 SER A O 1
ATOM 735 N N . LEU A 1 99 ? 3.609 6.373 9.628 1.00 96.81 99 LEU A N 1
ATOM 736 C CA . LEU A 1 99 ? 4.593 7.314 10.169 1.00 96.81 99 LEU A CA 1
ATOM 737 C C . LEU A 1 99 ? 5.812 6.583 10.746 1.00 96.81 99 LEU A C 1
ATOM 739 O O . LEU A 1 99 ? 6.946 6.987 10.482 1.00 96.81 99 LEU A O 1
ATOM 743 N N . SER A 1 100 ? 5.583 5.494 11.485 1.00 96.19 100 SER A N 1
ATOM 744 C CA . SER A 1 100 ? 6.643 4.639 12.034 1.00 96.19 100 SER A CA 1
ATOM 745 C C . SER A 1 100 ? 7.518 4.036 10.932 1.00 96.19 100 SER A C 1
ATOM 747 O O . SER A 1 100 ? 8.749 4.084 11.001 1.00 96.19 100 SER A O 1
ATOM 749 N N . MET A 1 101 ? 6.897 3.531 9.868 1.00 95.31 101 MET A N 1
ATOM 750 C CA . MET A 1 101 ? 7.599 2.917 8.750 1.00 95.31 101 MET A CA 1
ATOM 751 C C . MET A 1 101 ? 8.374 3.948 7.924 1.00 95.31 101 MET A C 1
ATOM 753 O O . MET A 1 101 ? 9.522 3.709 7.557 1.00 95.31 101 MET A O 1
ATOM 757 N N . SER A 1 102 ? 7.792 5.128 7.694 1.00 96.19 102 SER A N 1
ATOM 758 C CA . SER A 1 102 ? 8.483 6.263 7.072 1.00 96.19 102 SER A CA 1
ATOM 759 C C . SER A 1 102 ? 9.726 6.664 7.876 1.00 96.19 102 SER A C 1
ATOM 761 O O . SER A 1 102 ? 10.825 6.768 7.327 1.00 96.19 102 SER A O 1
ATOM 763 N N . ALA A 1 103 ? 9.595 6.812 9.198 1.00 96.00 103 ALA A N 1
ATOM 764 C CA . ALA A 1 103 ? 10.729 7.104 10.070 1.00 96.00 103 ALA A CA 1
ATOM 765 C C . ALA A 1 103 ? 11.796 5.993 10.032 1.00 96.00 103 ALA A C 1
ATOM 767 O O . ALA A 1 103 ? 12.990 6.291 9.966 1.00 96.00 103 ALA A O 1
ATOM 768 N N . SER A 1 104 ? 11.376 4.725 10.018 1.00 94.19 104 SER A N 1
ATOM 769 C CA . SER A 1 104 ? 12.278 3.569 9.958 1.00 94.19 104 SER A CA 1
ATOM 770 C C . SER A 1 104 ? 13.059 3.513 8.642 1.00 94.19 104 SER A C 1
ATOM 772 O O . SER A 1 104 ? 14.277 3.338 8.664 1.00 94.19 104 SER A O 1
ATOM 774 N N . GLU A 1 105 ? 12.398 3.759 7.508 1.00 94.12 105 GLU A N 1
ATOM 775 C CA . GLU A 1 105 ? 13.048 3.829 6.193 1.00 94.12 105 GLU A CA 1
ATOM 776 C C . GLU A 1 105 ? 14.051 4.989 6.130 1.00 94.12 105 GLU A C 1
ATOM 778 O O . GLU A 1 105 ? 15.168 4.824 5.641 1.00 94.12 105 GLU A O 1
ATOM 783 N N . TYR A 1 106 ? 13.697 6.159 6.676 1.00 95.00 106 TYR A N 1
ATOM 784 C CA . TYR A 1 106 ? 14.615 7.299 6.740 1.00 95.00 106 TYR A CA 1
ATOM 785 C C . TYR A 1 106 ? 15.897 6.944 7.504 1.00 95.00 106 TYR A C 1
ATOM 787 O O . TYR A 1 106 ? 17.004 7.237 7.045 1.00 95.00 106 TYR A O 1
ATOM 795 N N . LEU A 1 107 ? 15.751 6.311 8.673 1.00 93.56 107 LEU A N 1
ATOM 796 C CA . LEU A 1 107 ? 16.882 5.906 9.505 1.00 93.56 107 LEU A CA 1
ATOM 797 C C . LEU A 1 107 ? 17.731 4.816 8.838 1.00 93.56 107 LEU A C 1
ATOM 799 O O . LEU A 1 107 ? 18.959 4.920 8.883 1.00 93.56 107 LEU A O 1
ATOM 803 N N . SER A 1 108 ? 17.112 3.822 8.190 1.00 92.19 108 SER A N 1
ATOM 804 C CA . SER A 1 108 ? 17.817 2.781 7.422 1.00 92.19 108 SER A CA 1
ATOM 805 C C . SER A 1 108 ? 18.642 3.395 6.289 1.00 92.19 108 SER A C 1
ATOM 807 O O . SER A 1 108 ? 19.865 3.246 6.280 1.00 92.19 108 SER A O 1
ATOM 809 N N . GLN A 1 109 ? 18.030 4.200 5.414 1.00 92.69 109 GLN A N 1
ATOM 810 C CA . GLN A 1 109 ? 18.739 4.796 4.274 1.00 92.69 109 GLN A CA 1
ATOM 811 C C . GLN A 1 109 ? 19.850 5.761 4.712 1.00 92.69 109 GLN A C 1
ATOM 813 O O . GLN A 1 109 ? 20.921 5.807 4.106 1.00 92.69 109 GLN A O 1
ATOM 818 N N . LYS A 1 110 ? 19.641 6.508 5.805 1.00 90.94 110 LYS A N 1
ATOM 819 C CA . LYS A 1 110 ? 20.675 7.381 6.381 1.00 90.94 110 LYS A CA 1
ATOM 820 C C . LYS A 1 110 ? 21.863 6.592 6.943 1.00 90.94 110 LYS A C 1
ATOM 822 O O . LYS A 1 110 ? 22.990 7.083 6.891 1.00 90.94 110 LYS A O 1
ATOM 827 N N . SER A 1 111 ? 21.616 5.404 7.490 1.00 89.56 111 SER A N 1
ATOM 828 C CA . SER A 1 111 ? 22.645 4.569 8.123 1.00 89.56 111 SER A CA 1
ATOM 829 C C . SER A 1 111 ? 23.446 3.769 7.098 1.00 89.56 111 SER A C 1
ATOM 831 O O . SER A 1 111 ? 24.662 3.648 7.229 1.00 89.56 111 SER A O 1
ATOM 833 N N . GLU A 1 112 ? 22.784 3.277 6.050 1.00 87.56 112 GLU A N 1
ATOM 834 C CA . GLU A 1 112 ? 23.393 2.468 4.987 1.00 87.56 112 GLU A CA 1
ATOM 835 C C . GLU A 1 112 ? 24.258 3.285 4.010 1.00 87.56 112 GLU A C 1
ATOM 837 O O . GLU A 1 112 ? 24.975 2.701 3.201 1.00 87.56 112 GLU A O 1
ATOM 842 N N . LYS A 1 113 ? 24.234 4.628 4.093 1.00 77.19 113 LYS A N 1
ATOM 843 C CA . LYS A 1 113 ? 24.946 5.551 3.181 1.00 77.19 113 LYS A CA 1
ATOM 844 C C . LYS A 1 113 ? 24.729 5.194 1.701 1.00 77.19 113 LYS A C 1
ATOM 846 O O . LYS A 1 113 ? 25.660 5.251 0.899 1.00 77.19 113 LYS A O 1
ATOM 851 N N . THR A 1 114 ? 23.504 4.812 1.345 1.00 74.31 114 THR A N 1
ATOM 852 C CA . THR A 1 114 ? 23.139 4.522 -0.044 1.00 74.31 114 THR A CA 1
ATOM 853 C C . THR A 1 114 ? 23.191 5.799 -0.890 1.00 74.31 114 THR A C 1
ATOM 855 O O . THR A 1 114 ? 23.106 6.915 -0.380 1.00 74.31 114 THR A O 1
ATOM 858 N N . GLU A 1 115 ? 23.273 5.659 -2.217 1.00 78.38 115 GLU A N 1
ATOM 859 C CA . GLU A 1 115 ? 23.147 6.800 -3.146 1.00 78.38 115 GLU A CA 1
ATOM 860 C C . GLU A 1 115 ? 21.734 7.423 -3.154 1.00 78.38 115 GLU A C 1
ATOM 862 O O . GLU A 1 115 ? 21.471 8.424 -3.827 1.00 78.38 115 GLU A O 1
ATOM 867 N N . LYS A 1 116 ? 20.784 6.825 -2.426 1.00 82.25 116 LYS A N 1
ATOM 868 C CA . LYS A 1 116 ? 19.403 7.291 -2.344 1.00 82.25 116 LYS A CA 1
ATOM 869 C C . LYS A 1 116 ? 19.299 8.398 -1.306 1.00 82.25 116 LYS A C 1
ATOM 871 O O . LYS A 1 116 ? 19.749 8.254 -0.178 1.00 82.25 116 LYS A O 1
ATOM 876 N N . ASN A 1 117 ? 18.604 9.482 -1.649 1.00 90.19 117 ASN A N 1
ATOM 877 C CA . ASN A 1 117 ? 18.233 10.488 -0.656 1.00 90.19 117 ASN A CA 1
ATOM 878 C C . ASN A 1 117 ? 17.288 9.861 0.401 1.00 90.19 117 ASN A C 1
ATOM 880 O O . ASN A 1 117 ? 16.188 9.442 0.014 1.00 90.19 117 ASN A O 1
ATOM 884 N N . PRO A 1 118 ? 17.665 9.828 1.699 1.00 92.38 118 PRO A N 1
ATOM 885 C CA . PRO A 1 118 ? 16.869 9.182 2.745 1.00 92.38 118 PRO A CA 1
ATOM 886 C C . PRO A 1 118 ? 15.480 9.794 2.937 1.00 92.38 118 PRO A C 1
ATOM 888 O O . PRO A 1 118 ? 14.523 9.067 3.180 1.00 92.38 118 PRO A O 1
ATOM 891 N N . LEU A 1 119 ? 15.351 11.120 2.797 1.00 93.50 119 LEU A N 1
ATOM 892 C CA . LEU A 1 119 ? 14.064 11.813 2.941 1.00 93.50 119 LEU A CA 1
ATOM 893 C C . LEU A 1 119 ? 13.096 11.435 1.823 1.00 93.50 119 LEU A C 1
ATOM 895 O O . LEU A 1 119 ? 11.901 11.286 2.051 1.00 93.50 119 LEU A O 1
ATOM 899 N N . LYS A 1 120 ? 13.606 11.279 0.598 1.00 92.50 120 LYS A N 1
ATOM 900 C CA . LYS A 1 120 ? 12.772 10.852 -0.528 1.00 92.50 120 LYS A CA 1
ATOM 901 C C . LYS A 1 120 ? 12.307 9.410 -0.340 1.00 92.50 120 LYS A C 1
ATOM 903 O O . LYS A 1 120 ? 11.126 9.139 -0.516 1.00 92.50 120 LYS A O 1
ATOM 908 N N . ALA A 1 121 ? 13.208 8.510 0.059 1.00 92.50 121 ALA A N 1
ATOM 909 C CA . ALA A 1 121 ? 12.863 7.111 0.313 1.00 92.50 121 ALA A CA 1
ATOM 910 C C . ALA A 1 121 ? 11.748 6.978 1.360 1.00 92.50 121 ALA A C 1
ATOM 912 O O . ALA A 1 121 ? 10.734 6.339 1.088 1.00 92.50 121 ALA A O 1
ATOM 913 N N . SER A 1 122 ? 11.886 7.656 2.504 1.00 95.00 122 SER A N 1
ATOM 914 C CA . SER A 1 122 ? 10.865 7.628 3.552 1.00 95.00 122 SER A CA 1
ATOM 915 C C . SER A 1 122 ? 9.537 8.240 3.123 1.00 95.00 122 SER A C 1
ATOM 917 O O . SER A 1 122 ? 8.487 7.693 3.451 1.00 95.00 122 SER A O 1
ATOM 919 N N . LEU A 1 123 ? 9.556 9.329 2.346 1.00 94.88 123 LEU A N 1
ATOM 920 C CA . LEU A 1 123 ? 8.339 9.923 1.791 1.00 94.88 123 LEU A CA 1
ATOM 921 C C . LEU A 1 123 ? 7.606 8.953 0.861 1.00 94.88 123 LEU A C 1
ATOM 923 O O . LEU A 1 123 ? 6.397 8.781 1.007 1.00 94.88 123 LEU A O 1
ATOM 927 N N . TYR A 1 124 ? 8.317 8.291 -0.055 1.00 92.50 124 TYR A N 1
ATOM 928 C CA . TYR A 1 124 ? 7.713 7.301 -0.949 1.00 92.50 124 TYR A CA 1
ATOM 929 C C . TYR A 1 124 ? 7.117 6.120 -0.169 1.00 92.50 124 TYR A C 1
ATOM 931 O O . TYR A 1 124 ? 5.980 5.731 -0.446 1.00 92.50 124 TYR A O 1
ATOM 939 N N . THR A 1 125 ? 7.824 5.597 0.838 1.00 94.50 125 THR A N 1
ATOM 940 C CA . THR A 1 125 ? 7.304 4.545 1.731 1.00 94.50 125 THR A CA 1
ATOM 941 C C . THR A 1 125 ? 6.056 5.017 2.477 1.00 94.50 125 THR A C 1
ATOM 943 O O . THR A 1 125 ? 5.008 4.378 2.396 1.00 94.50 125 THR A O 1
ATOM 946 N N . GLY A 1 126 ? 6.138 6.166 3.153 1.00 95.75 126 GLY A N 1
ATOM 947 C CA . GLY A 1 126 ? 5.061 6.707 3.978 1.00 95.75 126 GLY A CA 1
ATOM 948 C C . GLY A 1 126 ? 3.798 7.016 3.180 1.00 95.75 126 GLY A C 1
ATOM 949 O O . GLY A 1 126 ? 2.716 6.583 3.565 1.00 95.75 126 GLY A O 1
ATOM 950 N N . ILE A 1 127 ? 3.924 7.700 2.037 1.00 95.19 127 ILE A N 1
ATOM 951 C CA . ILE A 1 127 ? 2.781 8.037 1.173 1.00 95.19 127 ILE A CA 1
ATOM 952 C C . ILE A 1 127 ? 2.127 6.769 0.618 1.00 95.19 127 ILE A C 1
ATOM 954 O O . ILE A 1 127 ? 0.901 6.680 0.599 1.00 95.19 127 ILE A O 1
ATOM 958 N N . THR A 1 128 ? 2.917 5.775 0.205 1.00 94.62 128 THR A N 1
ATOM 959 C CA . THR A 1 128 ? 2.378 4.508 -0.319 1.00 94.62 128 THR A CA 1
ATOM 960 C C . THR A 1 128 ? 1.619 3.738 0.754 1.00 94.62 128 THR A C 1
ATOM 962 O O . THR A 1 128 ? 0.508 3.258 0.510 1.00 94.62 128 THR A O 1
ATOM 965 N N . TYR A 1 129 ? 2.181 3.677 1.962 1.00 96.31 129 TYR A N 1
ATOM 966 C CA . TYR A 1 129 ? 1.524 3.062 3.107 1.00 96.31 129 TYR A CA 1
ATOM 967 C C . TYR A 1 129 ? 0.215 3.795 3.425 1.00 96.31 129 TYR A C 1
ATOM 969 O O . TYR A 1 129 ? -0.849 3.183 3.484 1.00 96.31 129 TYR A O 1
ATOM 977 N N . LEU A 1 130 ? 0.267 5.123 3.568 1.00 96.69 130 LEU A N 1
ATOM 978 C CA . LEU A 1 130 ? -0.893 5.942 3.912 1.00 96.69 130 LEU A CA 1
ATOM 979 C C . LEU A 1 130 ? -2.006 5.822 2.866 1.00 96.69 130 LEU A C 1
ATOM 981 O O . LEU A 1 130 ? -3.170 5.663 3.223 1.00 96.69 130 LEU A O 1
ATOM 985 N N . ALA A 1 131 ? -1.666 5.848 1.577 1.00 96.12 131 ALA A N 1
ATOM 986 C CA . ALA A 1 131 ? -2.634 5.643 0.505 1.00 96.12 131 ALA A CA 1
ATOM 987 C C . ALA A 1 131 ? -3.328 4.278 0.629 1.00 96.12 131 ALA A C 1
ATOM 989 O O . ALA A 1 131 ? -4.549 4.195 0.508 1.00 96.12 131 ALA A O 1
ATOM 990 N N . THR A 1 132 ? -2.570 3.226 0.944 1.00 95.69 132 THR A N 1
ATOM 991 C CA . THR A 1 132 ? -3.117 1.881 1.175 1.00 95.69 132 THR A CA 1
ATOM 992 C C . THR A 1 132 ? -4.076 1.875 2.365 1.00 95.69 132 THR A C 1
ATOM 994 O O . THR A 1 132 ? -5.203 1.403 2.236 1.00 95.69 132 THR A O 1
ATOM 997 N N . VAL A 1 133 ? -3.689 2.480 3.492 1.00 96.56 133 VAL A N 1
ATOM 998 C CA . VAL A 1 133 ? -4.537 2.616 4.691 1.00 96.56 133 VAL A CA 1
ATOM 999 C C . VAL A 1 133 ? -5.860 3.300 4.361 1.00 96.56 133 VAL A C 1
ATOM 1001 O O . VAL A 1 133 ? -6.921 2.808 4.749 1.00 96.56 133 VAL A O 1
ATOM 1004 N N . LEU A 1 134 ? -5.812 4.412 3.626 1.00 96.75 134 LEU A N 1
ATOM 1005 C CA . LEU A 1 134 ? -7.004 5.158 3.233 1.00 96.75 134 LEU A CA 1
ATOM 1006 C C . LEU A 1 134 ? -7.917 4.321 2.332 1.00 96.75 134 LEU A C 1
ATOM 1008 O O . LEU A 1 134 ? -9.117 4.256 2.587 1.00 96.75 134 LEU A O 1
ATOM 1012 N N . ILE A 1 135 ? -7.364 3.642 1.322 1.00 96.44 135 ILE A N 1
ATOM 1013 C CA . ILE A 1 135 ? -8.151 2.816 0.394 1.00 96.44 135 ILE A CA 1
ATOM 1014 C C . ILE A 1 135 ? -8.802 1.631 1.119 1.00 96.44 135 ILE A C 1
ATOM 1016 O O . ILE A 1 135 ? -9.973 1.336 0.879 1.00 96.44 135 ILE A O 1
ATOM 1020 N N . LEU A 1 136 ? -8.075 0.961 2.018 1.00 96.06 136 LEU A N 1
ATOM 1021 C CA . LEU A 1 136 ? -8.593 -0.201 2.746 1.00 96.06 136 LEU A CA 1
ATOM 1022 C C . LEU A 1 136 ? -9.600 0.177 3.837 1.00 96.06 136 LEU A C 1
ATOM 1024 O O . LEU A 1 136 ? -10.548 -0.570 4.078 1.00 96.06 136 LEU A O 1
ATOM 1028 N N . SER A 1 137 ? -9.437 1.346 4.459 1.00 96.31 137 SER A N 1
ATOM 1029 C CA . SER A 1 137 ? -10.348 1.834 5.504 1.00 96.31 137 SER A CA 1
ATOM 1030 C C . SER A 1 137 ? -11.591 2.525 4.930 1.00 96.31 137 SER A C 1
ATOM 1032 O O . SER A 1 137 ? -12.629 2.562 5.587 1.00 96.31 137 SER A O 1
ATOM 1034 N N . ALA A 1 138 ? -11.530 3.042 3.697 1.00 96.69 138 ALA A N 1
ATOM 1035 C CA . ALA A 1 138 ? -12.644 3.718 3.029 1.00 96.69 138 ALA A CA 1
ATOM 1036 C C . ALA A 1 138 ? -13.980 2.946 3.047 1.00 96.69 138 ALA A C 1
ATOM 1038 O O . ALA A 1 138 ? -14.977 3.547 3.457 1.00 96.69 138 ALA A O 1
ATOM 1039 N N . PRO A 1 139 ? -14.066 1.651 2.665 1.00 96.50 139 PRO A N 1
ATOM 1040 C CA . PRO A 1 139 ? -15.342 0.931 2.694 1.00 96.50 139 PRO A CA 1
ATOM 1041 C C . PRO A 1 139 ? -15.975 0.912 4.091 1.00 96.50 139 PRO A C 1
ATOM 1043 O O . PRO A 1 139 ? -17.182 1.095 4.210 1.00 96.50 139 PRO A O 1
ATOM 1046 N N . TYR A 1 140 ? -15.165 0.800 5.147 1.00 96.75 140 TYR A N 1
ATOM 1047 C CA . TYR A 1 140 ? -15.639 0.797 6.532 1.00 96.75 140 TYR A CA 1
ATOM 1048 C C . TYR A 1 140 ? -16.199 2.147 7.001 1.00 96.75 140 TYR A C 1
ATOM 1050 O O . TYR A 1 140 ? -17.100 2.201 7.837 1.00 96.75 140 TYR A O 1
ATOM 1058 N N . LEU A 1 141 ? -15.683 3.249 6.457 1.00 95.62 141 LEU A N 1
ATOM 1059 C CA . LEU A 1 141 ? -16.142 4.598 6.796 1.00 95.62 141 LEU A CA 1
ATOM 1060 C C . LEU A 1 141 ? -17.400 4.995 6.019 1.00 95.62 141 LEU A C 1
ATOM 1062 O O . LEU A 1 141 ? -18.225 5.752 6.529 1.00 95.62 141 LEU A O 1
ATOM 1066 N N . LEU A 1 142 ? -17.535 4.496 4.789 1.00 95.56 142 LEU A N 1
ATOM 1067 C CA . LEU A 1 142 ? -18.625 4.848 3.879 1.00 95.56 142 LEU A CA 1
ATOM 1068 C C . LEU A 1 142 ? -19.863 3.963 4.059 1.00 95.56 142 LEU A C 1
ATOM 1070 O O . LEU A 1 142 ? -20.979 4.422 3.821 1.00 95.56 142 LEU A O 1
ATOM 1074 N N . LEU A 1 143 ? -19.683 2.708 4.471 1.00 94.81 143 LEU A N 1
ATOM 1075 C CA . LEU A 1 143 ? -20.759 1.727 4.582 1.00 94.81 143 LEU A CA 1
ATOM 1076 C C . LEU A 1 143 ? -21.050 1.398 6.045 1.00 94.81 143 LEU A C 1
ATOM 1078 O O . LEU A 1 143 ? -20.149 1.319 6.878 1.00 94.81 143 LEU A O 1
ATOM 1082 N N . SER A 1 144 ? -22.325 1.168 6.356 1.00 92.69 144 SER A N 1
ATOM 1083 C CA . SER A 1 144 ? -22.757 0.764 7.701 1.00 92.69 144 SER A CA 1
ATOM 1084 C C . SER A 1 144 ? -22.632 -0.745 7.937 1.00 92.69 144 SER A C 1
ATOM 1086 O O . SER A 1 144 ? -22.436 -1.169 9.074 1.00 92.69 144 SER A O 1
ATOM 1088 N N . ASP A 1 145 ? -22.745 -1.556 6.881 1.00 94.94 145 ASP A N 1
ATOM 1089 C CA . ASP A 1 145 ? -22.691 -3.017 6.969 1.00 94.94 145 ASP A CA 1
ATOM 1090 C C . ASP A 1 145 ? -21.236 -3.506 6.976 1.00 94.94 145 ASP A C 1
ATOM 1092 O O . ASP A 1 145 ? -20.534 -3.422 5.968 1.00 94.94 145 ASP A O 1
ATOM 1096 N N . TYR A 1 146 ? -20.788 -4.048 8.112 1.00 93.94 146 TYR A N 1
ATOM 1097 C CA . TYR A 1 146 ? -19.410 -4.513 8.286 1.00 93.94 146 TYR A CA 1
ATOM 1098 C C . TYR A 1 146 ? -19.042 -5.690 7.369 1.00 93.94 146 TYR A C 1
ATOM 1100 O O . TYR A 1 146 ? -17.875 -5.841 7.014 1.00 93.94 146 TYR A O 1
ATOM 1108 N N . ARG A 1 147 ? -20.008 -6.530 6.969 1.00 94.56 147 ARG A N 1
ATOM 1109 C CA . ARG A 1 147 ? -19.766 -7.691 6.097 1.00 94.56 147 ARG A CA 1
ATOM 1110 C C . ARG A 1 147 ? -19.538 -7.228 4.669 1.00 94.56 147 ARG A C 1
ATOM 1112 O O . ARG A 1 147 ? -18.625 -7.715 4.005 1.00 94.56 147 ARG A O 1
ATOM 1119 N N . LEU A 1 148 ? -20.341 -6.263 4.216 1.00 96.44 148 LEU A N 1
ATOM 1120 C CA . LEU A 1 148 ? -20.152 -5.638 2.912 1.00 96.44 148 LEU A CA 1
ATOM 1121 C C . LEU A 1 148 ? -18.831 -4.858 2.862 1.00 96.44 148 LEU A C 1
ATOM 1123 O O . LEU A 1 148 ? -18.086 -4.994 1.892 1.00 96.44 148 LEU A O 1
ATOM 1127 N N . SER A 1 149 ? -18.501 -4.113 3.924 1.00 96.75 149 SER A N 1
ATOM 1128 C CA . SER A 1 149 ? -17.214 -3.418 4.047 1.00 96.75 149 SER A CA 1
ATOM 1129 C C . SER A 1 149 ? -16.030 -4.376 3.952 1.00 96.75 149 SER A C 1
ATOM 1131 O O . SER A 1 149 ? -15.086 -4.110 3.211 1.00 96.75 149 SER A O 1
ATOM 1133 N N . LEU A 1 150 ? -16.107 -5.523 4.633 1.00 95.25 150 LEU A N 1
ATOM 1134 C CA . LEU A 1 150 ? -15.084 -6.567 4.586 1.00 95.25 150 LEU A CA 1
ATOM 1135 C C . LEU A 1 150 ? -14.926 -7.169 3.185 1.00 95.25 150 LEU A C 1
ATOM 1137 O O . LEU A 1 150 ? -13.802 -7.334 2.711 1.00 95.25 150 LEU A O 1
ATOM 1141 N N . ALA A 1 151 ? -16.032 -7.467 2.499 1.00 96.25 151 ALA A N 1
ATOM 1142 C CA . ALA A 1 151 ? -15.988 -7.989 1.135 1.00 96.25 151 ALA A CA 1
ATOM 1143 C C . ALA A 1 151 ? -15.323 -6.992 0.172 1.00 96.25 151 ALA A C 1
ATOM 1145 O O . ALA A 1 151 ? -14.432 -7.367 -0.591 1.00 96.25 151 ALA A O 1
ATOM 1146 N N . ILE A 1 152 ? -15.699 -5.712 0.246 1.00 97.06 152 ILE A N 1
ATOM 1147 C CA . ILE A 1 152 ? -15.105 -4.658 -0.588 1.00 97.06 152 ILE A CA 1
ATOM 1148 C C . ILE A 1 152 ? -13.635 -4.439 -0.228 1.00 97.06 152 ILE A C 1
ATOM 1150 O O . ILE A 1 152 ? -12.818 -4.282 -1.129 1.00 97.06 152 ILE A O 1
ATOM 1154 N N . MET A 1 153 ? -13.265 -4.498 1.052 1.00 95.56 153 MET A N 1
ATOM 1155 C CA . MET A 1 153 ? -11.867 -4.438 1.482 1.00 95.56 153 MET A CA 1
ATOM 1156 C C . MET A 1 153 ? -11.031 -5.549 0.825 1.00 95.56 153 MET A C 1
ATOM 1158 O O . MET A 1 153 ? -9.983 -5.252 0.257 1.00 95.56 153 MET A O 1
ATOM 1162 N N . PHE A 1 154 ? -11.492 -6.807 0.825 1.00 94.69 154 PHE A N 1
ATOM 1163 C CA . PHE A 1 154 ? -10.778 -7.906 0.155 1.00 94.69 154 PHE A CA 1
ATOM 1164 C C . PHE A 1 154 ? -10.674 -7.727 -1.366 1.00 94.69 154 PHE A C 1
ATOM 1166 O O . PHE A 1 154 ? -9.643 -8.073 -1.957 1.00 94.69 154 PHE A O 1
ATOM 1173 N N . LEU A 1 155 ? -11.696 -7.151 -2.007 1.00 95.75 155 LEU A N 1
ATOM 1174 C CA . LEU A 1 155 ? -11.628 -6.782 -3.425 1.00 95.75 155 LEU A CA 1
ATOM 1175 C C . LEU A 1 155 ? -10.588 -5.680 -3.666 1.00 95.75 155 LEU A C 1
ATOM 1177 O O . LEU A 1 155 ? -9.769 -5.810 -4.576 1.00 95.75 155 LEU A O 1
ATOM 1181 N N . SER A 1 156 ? -10.565 -4.643 -2.825 1.00 95.00 156 SER A N 1
ATOM 1182 C CA . SER A 1 156 ? -9.568 -3.570 -2.879 1.00 95.00 156 SER A CA 1
ATOM 1183 C C . SER A 1 156 ? -8.150 -4.112 -2.702 1.00 95.00 156 SER A C 1
ATOM 1185 O O . SER A 1 156 ? -7.278 -3.774 -3.496 1.00 95.00 156 SER A O 1
ATOM 1187 N N . ILE A 1 157 ? -7.920 -5.009 -1.736 1.00 93.38 157 ILE A N 1
ATOM 1188 C CA . ILE A 1 157 ? -6.624 -5.684 -1.541 1.00 93.38 157 ILE A CA 1
ATOM 1189 C C . ILE A 1 157 ? -6.218 -6.426 -2.812 1.00 93.38 157 ILE A C 1
ATOM 1191 O O . ILE A 1 157 ? -5.115 -6.230 -3.315 1.00 93.38 157 ILE A O 1
ATOM 1195 N N . SER A 1 158 ? -7.120 -7.238 -3.365 1.00 92.88 158 SER A N 1
ATOM 1196 C CA . SER A 1 158 ? -6.843 -8.026 -4.570 1.00 92.88 158 SER A CA 1
ATOM 1197 C C . SER A 1 158 ? -6.480 -7.136 -5.762 1.00 92.88 158 SER A C 1
ATOM 1199 O O . SER A 1 158 ? -5.539 -7.439 -6.497 1.00 92.88 158 SER A O 1
ATOM 1201 N N . LEU A 1 159 ? -7.183 -6.011 -5.928 1.00 95.38 159 LEU A N 1
ATOM 1202 C CA . LEU A 1 159 ? -6.916 -5.034 -6.981 1.00 95.38 159 LEU A CA 1
ATOM 1203 C C . LEU A 1 159 ? -5.573 -4.323 -6.780 1.00 95.38 159 LEU A C 1
ATOM 1205 O O . LEU A 1 159 ? -4.792 -4.225 -7.726 1.00 95.38 159 LEU A O 1
ATOM 1209 N N . ILE A 1 160 ? -5.281 -3.860 -5.563 1.00 93.88 160 ILE A N 1
ATOM 1210 C CA . ILE A 1 160 ? -4.008 -3.207 -5.234 1.00 93.88 160 ILE A CA 1
ATOM 1211 C C . ILE A 1 160 ? -2.853 -4.180 -5.489 1.00 93.88 160 ILE A C 1
ATOM 1213 O O . ILE A 1 160 ? -1.923 -3.848 -6.225 1.00 93.88 160 ILE A O 1
ATOM 1217 N N . VAL A 1 161 ? -2.935 -5.403 -4.956 1.00 92.56 161 VAL A N 1
ATOM 1218 C CA . VAL A 1 161 ? -1.918 -6.440 -5.165 1.00 92.56 161 VAL A CA 1
ATOM 1219 C C . VAL A 1 161 ? -1.742 -6.721 -6.653 1.00 92.56 161 VAL A C 1
ATOM 1221 O O . VAL A 1 161 ? -0.607 -6.785 -7.115 1.00 92.56 161 VAL A O 1
ATOM 1224 N N . TYR A 1 162 ? -2.821 -6.830 -7.433 1.00 93.94 162 TYR A N 1
ATOM 1225 C CA . TYR A 1 162 ? -2.732 -7.032 -8.880 1.00 93.94 162 TYR A CA 1
ATOM 1226 C C . TYR A 1 162 ? -1.971 -5.893 -9.574 1.00 93.94 162 TYR A C 1
ATOM 1228 O O . TYR A 1 162 ? -0.986 -6.148 -10.270 1.00 93.94 162 TYR A O 1
ATOM 1236 N N . VAL A 1 163 ? -2.390 -4.641 -9.356 1.00 92.25 163 VAL A N 1
ATOM 1237 C CA . VAL A 1 163 ? -1.813 -3.456 -10.012 1.00 92.25 163 VAL A CA 1
ATOM 1238 C C . VAL A 1 163 ? -0.338 -3.297 -9.658 1.00 92.25 163 VAL A C 1
ATOM 1240 O O . VAL A 1 163 ? 0.503 -3.142 -10.546 1.00 92.25 163 VAL A O 1
ATOM 1243 N N . PHE A 1 164 ? 0.004 -3.384 -8.375 1.00 88.88 164 PHE A N 1
ATOM 1244 C CA . PHE A 1 164 ? 1.386 -3.216 -7.943 1.00 88.88 164 PHE A CA 1
ATOM 1245 C C . PHE A 1 164 ? 2.260 -4.402 -8.322 1.00 88.88 164 PHE A C 1
ATOM 1247 O O . PHE A 1 164 ? 3.379 -4.200 -8.786 1.00 88.88 164 PHE A O 1
ATOM 1254 N N . THR A 1 165 ? 1.760 -5.634 -8.219 1.00 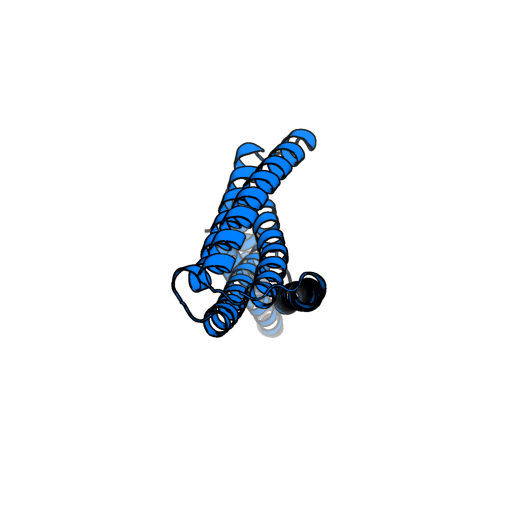91.19 165 THR A N 1
ATOM 1255 C CA . THR A 1 165 ? 2.527 -6.798 -8.674 1.00 91.19 165 THR A CA 1
ATOM 1256 C C . THR A 1 165 ? 2.815 -6.691 -10.167 1.00 91.19 165 THR A C 1
ATOM 1258 O O . THR A 1 165 ? 3.926 -6.986 -10.604 1.00 91.19 165 THR A O 1
ATOM 1261 N N . PHE A 1 166 ? 1.847 -6.226 -10.959 1.00 89.38 166 PHE A N 1
ATOM 1262 C CA . PHE A 1 166 ? 2.034 -5.988 -12.386 1.00 89.38 166 PHE A CA 1
ATOM 1263 C C . PHE A 1 166 ? 3.125 -4.945 -12.628 1.00 89.38 166 PHE A C 1
ATOM 1265 O O . PHE A 1 166 ? 4.089 -5.233 -13.343 1.00 89.38 166 PHE A O 1
ATOM 1272 N N . PHE A 1 167 ? 3.040 -3.798 -11.951 1.00 86.12 167 PHE A N 1
ATOM 1273 C CA . PHE A 1 167 ? 4.039 -2.735 -12.027 1.00 86.12 167 PHE A CA 1
ATOM 1274 C C . PHE A 1 167 ? 5.455 -3.222 -11.675 1.00 86.12 167 PHE A C 1
ATOM 1276 O O . PHE A 1 167 ? 6.407 -2.993 -12.428 1.00 86.12 167 PHE A O 1
ATOM 1283 N N . ILE A 1 168 ? 5.598 -3.954 -10.568 1.00 84.44 168 ILE A N 1
ATOM 1284 C CA . ILE A 1 168 ? 6.884 -4.492 -10.109 1.00 84.44 168 ILE A CA 1
ATOM 1285 C C . ILE A 1 168 ? 7.401 -5.556 -11.075 1.00 84.44 168 ILE A C 1
ATOM 1287 O O . ILE A 1 168 ? 8.586 -5.557 -11.390 1.00 84.44 168 ILE A O 1
ATOM 1291 N N . SER A 1 169 ? 6.533 -6.440 -11.572 1.00 86.94 169 SER A N 1
ATOM 1292 C CA . SER A 1 169 ? 6.927 -7.512 -12.495 1.00 86.94 169 SER A CA 1
ATOM 1293 C C . SER A 1 169 ? 7.494 -6.980 -13.809 1.00 86.94 169 SER A C 1
ATOM 1295 O O . SER A 1 169 ? 8.338 -7.624 -14.423 1.00 86.94 169 SER A O 1
ATOM 1297 N N . ILE A 1 170 ? 7.032 -5.804 -14.241 1.00 82.69 170 ILE A N 1
ATOM 1298 C CA . ILE A 1 170 ? 7.560 -5.112 -15.417 1.00 82.69 170 ILE A CA 1
ATOM 1299 C C . ILE A 1 170 ? 8.866 -4.414 -15.057 1.00 82.69 170 ILE A C 1
ATOM 1301 O O . ILE A 1 170 ? 9.864 -4.586 -15.743 1.00 82.69 170 ILE A O 1
ATOM 1305 N N . THR A 1 171 ? 8.884 -3.673 -13.951 1.00 79.38 171 THR A N 1
ATOM 1306 C CA . THR A 1 171 ? 10.038 -2.835 -13.601 1.00 79.38 171 THR A CA 1
ATOM 1307 C C . THR A 1 171 ? 11.257 -3.646 -13.148 1.00 79.38 171 THR A C 1
ATOM 1309 O O . THR A 1 171 ? 12.386 -3.236 -13.391 1.00 79.38 171 THR A O 1
ATOM 1312 N N . LYS A 1 172 ? 11.046 -4.791 -12.487 1.00 76.31 172 LYS A N 1
ATOM 1313 C CA . LYS A 1 172 ? 12.107 -5.674 -11.968 1.00 76.31 172 LYS A CA 1
ATOM 1314 C C . LYS A 1 172 ? 12.279 -6.971 -12.766 1.00 76.31 172 LYS A C 1
ATOM 1316 O O . LYS A 1 172 ? 13.020 -7.841 -12.323 1.00 76.31 172 LYS A O 1
ATOM 1321 N N . GLU A 1 173 ? 11.561 -7.133 -13.878 1.00 78.69 173 GLU A N 1
ATOM 1322 C CA . GLU A 1 173 ? 11.579 -8.348 -14.713 1.00 78.69 173 GLU A CA 1
ATOM 1323 C C . GLU A 1 173 ? 11.330 -9.660 -13.943 1.00 78.69 173 GLU A C 1
ATOM 1325 O O . GLU A 1 173 ? 11.820 -10.733 -14.295 1.00 78.69 173 GLU A O 1
ATOM 1330 N N . THR A 1 174 ? 10.533 -9.598 -12.877 1.00 83.25 174 THR A N 1
ATOM 1331 C CA . THR A 1 174 ? 10.190 -10.768 -12.064 1.00 83.25 174 THR A CA 1
ATOM 1332 C C . THR A 1 174 ? 8.900 -11.436 -12.537 1.00 83.25 174 THR A C 1
ATOM 1334 O O . THR A 1 174 ? 8.054 -10.858 -13.225 1.00 83.25 174 THR A O 1
ATOM 1337 N N . SER A 1 175 ? 8.704 -12.699 -12.153 1.00 89.00 175 SER A N 1
ATOM 1338 C CA . SER A 1 175 ? 7.500 -13.450 -12.509 1.00 89.00 175 SER A CA 1
ATOM 1339 C C . SER A 1 175 ? 6.261 -12.927 -11.766 1.00 89.00 175 SER A C 1
ATOM 1341 O O . SER A 1 175 ? 6.094 -13.194 -10.574 1.00 89.00 175 SER A O 1
ATOM 1343 N N . PHE A 1 176 ? 5.350 -12.266 -12.492 1.00 90.56 176 PHE A N 1
ATOM 1344 C CA . PHE A 1 176 ? 4.077 -11.745 -11.965 1.00 90.56 176 PHE A CA 1
ATOM 1345 C C . PHE A 1 176 ? 3.282 -12.791 -11.172 1.00 90.56 176 PHE A C 1
ATOM 1347 O O . PHE A 1 176 ? 2.909 -12.546 -10.032 1.00 90.56 176 PHE A O 1
ATOM 1354 N N . ARG A 1 177 ? 3.044 -13.973 -11.763 1.00 91.12 177 ARG A N 1
ATOM 1355 C CA . ARG A 1 177 ? 2.168 -15.004 -11.176 1.00 91.12 177 ARG A CA 1
ATOM 1356 C C . ARG A 1 177 ? 2.645 -15.456 -9.800 1.00 91.12 177 ARG A C 1
ATOM 1358 O O . ARG A 1 177 ? 1.839 -15.570 -8.889 1.00 91.12 177 ARG A O 1
ATOM 1365 N N . ARG A 1 178 ? 3.950 -15.697 -9.660 1.00 90.75 178 ARG A N 1
ATOM 1366 C CA . ARG A 1 178 ? 4.554 -16.137 -8.402 1.00 90.75 178 ARG A CA 1
ATOM 1367 C C . ARG A 1 178 ? 4.385 -15.076 -7.319 1.00 90.75 178 ARG A C 1
ATOM 1369 O O . ARG A 1 178 ? 3.833 -15.375 -6.273 1.00 90.75 178 ARG A O 1
ATOM 1376 N N . MET A 1 179 ? 4.781 -13.841 -7.616 1.00 89.56 179 MET A N 1
ATOM 1377 C CA . MET A 1 179 ? 4.723 -12.735 -6.661 1.00 89.56 179 MET A CA 1
ATOM 1378 C C . MET A 1 179 ? 3.279 -12.385 -6.274 1.00 89.56 179 MET A C 1
ATOM 1380 O O . MET A 1 179 ? 3.001 -12.155 -5.104 1.00 89.56 179 MET A O 1
ATOM 1384 N N . PHE A 1 180 ? 2.346 -12.420 -7.233 1.00 92.44 180 PHE A N 1
ATOM 1385 C CA . PHE A 1 180 ? 0.921 -12.209 -6.971 1.00 92.44 180 PHE A CA 1
ATOM 1386 C C . PHE A 1 180 ? 0.379 -13.254 -5.990 1.00 92.44 180 PHE A C 1
ATOM 1388 O O . PHE A 1 180 ? -0.272 -12.905 -5.008 1.00 92.44 180 PHE A O 1
ATOM 1395 N N . LEU A 1 181 ? 0.666 -14.536 -6.248 1.00 93.38 181 LEU A N 1
ATOM 1396 C CA . LEU A 1 181 ? 0.212 -15.633 -5.397 1.00 93.38 181 LEU A CA 1
ATOM 1397 C C . LEU A 1 181 ? 0.857 -15.578 -4.013 1.00 93.38 181 LEU A C 1
ATOM 1399 O O . LEU A 1 181 ? 0.148 -15.732 -3.027 1.00 93.38 181 LEU A O 1
ATOM 1403 N N . GLU A 1 182 ? 2.163 -15.321 -3.928 1.00 91.69 182 GLU A N 1
ATOM 1404 C CA . GLU A 1 182 ? 2.871 -15.155 -2.653 1.00 91.69 182 GLU A CA 1
ATOM 1405 C C . GLU A 1 182 ? 2.222 -14.048 -1.811 1.00 91.69 182 GLU A C 1
ATOM 1407 O O . GLU A 1 182 ? 1.850 -14.287 -0.666 1.00 91.69 182 GLU A O 1
ATOM 1412 N N . MET A 1 183 ? 1.996 -12.871 -2.398 1.00 90.56 183 MET A N 1
ATOM 1413 C CA . MET A 1 183 ? 1.388 -11.726 -1.713 1.00 90.56 183 MET A CA 1
ATOM 1414 C C . MET A 1 183 ? -0.038 -12.014 -1.238 1.00 90.56 183 MET A C 1
ATOM 1416 O O . MET A 1 183 ? -0.346 -11.813 -0.067 1.00 90.56 183 MET A O 1
ATOM 1420 N N . ILE A 1 184 ? -0.902 -12.527 -2.119 1.00 92.19 184 ILE A N 1
ATOM 1421 C CA . ILE A 1 184 ? -2.289 -12.851 -1.761 1.00 92.19 184 ILE A CA 1
ATOM 1422 C C . ILE A 1 184 ? -2.339 -13.923 -0.670 1.00 92.19 184 ILE A C 1
ATOM 1424 O O . ILE A 1 184 ? -3.103 -13.780 0.281 1.00 92.19 184 ILE A O 1
ATOM 1428 N N . LEU A 1 185 ? -1.530 -14.980 -0.774 1.00 93.31 185 LEU A N 1
ATOM 1429 C CA . LEU A 1 185 ? -1.515 -16.054 0.218 1.00 93.31 185 LEU A CA 1
ATOM 1430 C C . LEU A 1 185 ? -1.016 -15.567 1.579 1.00 93.31 185 LEU A C 1
ATOM 1432 O O . LEU A 1 185 ? -1.601 -15.941 2.594 1.00 93.31 185 LEU A O 1
ATOM 1436 N N . ILE A 1 186 ? 0.012 -14.714 1.614 1.00 92.69 186 ILE A N 1
ATOM 1437 C CA . ILE A 1 186 ? 0.497 -14.111 2.860 1.00 92.69 186 ILE A CA 1
ATOM 1438 C C . ILE A 1 186 ? -0.591 -13.219 3.467 1.00 92.69 186 ILE A C 1
ATOM 1440 O O . ILE A 1 186 ? -0.939 -13.404 4.632 1.00 92.69 186 ILE A O 1
ATOM 1444 N N . SER A 1 187 ? -1.179 -12.303 2.691 1.00 90.19 187 SER A N 1
ATOM 1445 C CA . SER A 1 187 ? -2.220 -11.397 3.192 1.00 90.19 187 SER A CA 1
ATOM 1446 C C . SER A 1 187 ? -3.454 -12.153 3.690 1.00 90.19 187 SER A C 1
ATOM 1448 O O . SER A 1 187 ? -3.941 -11.860 4.778 1.00 90.19 187 SER A O 1
ATOM 1450 N N . LEU A 1 188 ? -3.942 -13.153 2.947 1.00 91.62 188 LEU A N 1
ATOM 1451 C CA . LEU A 1 188 ? -5.076 -13.983 3.368 1.00 91.62 188 LEU A CA 1
ATOM 1452 C C . LEU A 1 188 ? -4.735 -14.866 4.573 1.00 91.62 188 LEU A C 1
ATOM 1454 O O . LEU A 1 188 ? -5.574 -15.037 5.455 1.00 91.62 188 LEU A O 1
ATOM 1458 N N . GLY A 1 189 ? -3.516 -15.407 4.634 1.00 94.50 189 GLY A N 1
ATOM 1459 C CA . GLY A 1 189 ? -3.044 -16.202 5.765 1.00 94.50 189 GLY A CA 1
ATOM 1460 C C . GLY A 1 189 ? -3.004 -15.383 7.054 1.00 94.50 189 GLY A C 1
ATOM 1461 O O . GLY A 1 189 ? -3.558 -15.804 8.069 1.00 94.50 189 GLY A O 1
ATOM 1462 N N . VAL A 1 190 ? -2.431 -14.178 6.997 1.00 93.88 190 VAL A N 1
ATOM 1463 C CA . VAL A 1 190 ? -2.427 -13.240 8.127 1.00 93.88 190 VAL A CA 1
ATOM 1464 C C . VAL A 1 190 ? -3.853 -12.826 8.491 1.00 93.88 190 VAL A C 1
ATOM 1466 O O . VAL A 1 190 ? -4.207 -12.881 9.664 1.00 93.88 190 VAL A O 1
ATOM 1469 N N . ALA A 1 191 ? -4.710 -12.525 7.508 1.00 92.81 191 ALA A N 1
ATOM 1470 C CA . ALA A 1 191 ? -6.123 -12.222 7.746 1.00 92.81 191 ALA A CA 1
ATOM 1471 C C . ALA A 1 191 ? -6.841 -13.340 8.512 1.00 92.81 191 ALA A C 1
ATOM 1473 O O . ALA A 1 191 ? -7.564 -13.065 9.466 1.00 92.81 191 ALA A O 1
ATOM 1474 N N . ALA A 1 192 ? -6.638 -14.597 8.109 1.00 93.38 192 ALA A N 1
ATOM 1475 C CA . ALA A 1 192 ? -7.267 -15.754 8.734 1.00 93.38 192 ALA A CA 1
ATOM 1476 C C . ALA A 1 192 ? -6.796 -15.945 10.182 1.00 93.38 192 ALA A C 1
ATOM 1478 O O . ALA A 1 192 ? -7.612 -16.172 11.074 1.00 93.38 192 ALA A O 1
ATOM 1479 N N . VAL A 1 193 ? -5.494 -15.802 10.441 1.00 95.44 193 VAL A N 1
ATOM 1480 C CA . VAL A 1 193 ? -4.951 -15.876 11.805 1.00 95.44 193 VAL A CA 1
ATOM 1481 C C . VAL A 1 193 ? -5.484 -14.727 12.663 1.00 95.44 193 VAL A C 1
ATOM 1483 O O . VAL A 1 193 ? -5.991 -14.964 13.760 1.00 95.44 193 VAL A O 1
ATOM 1486 N N . SER A 1 194 ? -5.445 -13.491 12.163 1.00 93.56 194 SER A N 1
ATOM 1487 C CA . SER A 1 194 ? -5.953 -12.318 12.880 1.00 93.56 194 SER A CA 1
ATOM 1488 C C . SER A 1 194 ? -7.459 -12.382 13.127 1.00 93.56 194 SER A C 1
ATOM 1490 O O . SER A 1 194 ? -7.919 -11.966 14.188 1.00 93.56 194 SER A O 1
ATOM 1492 N N . PHE A 1 195 ? -8.229 -12.950 12.197 1.00 89.94 195 PHE A N 1
ATOM 1493 C CA . PHE A 1 195 ? -9.645 -13.250 12.391 1.00 89.94 195 PHE A CA 1
ATOM 1494 C C . PHE A 1 195 ? -9.843 -14.174 13.589 1.00 89.94 195 PHE A C 1
ATOM 1496 O O . PHE A 1 195 ? -10.665 -13.882 14.455 1.00 89.94 195 PHE A O 1
ATOM 1503 N N . ILE A 1 196 ? -9.107 -15.291 13.648 1.00 92.88 196 ILE A N 1
ATOM 1504 C CA . ILE A 1 196 ? -9.233 -16.272 14.735 1.00 92.88 196 ILE A CA 1
ATOM 1505 C C . ILE A 1 196 ? -8.904 -15.605 16.073 1.00 92.88 196 ILE A C 1
ATOM 1507 O O . ILE A 1 196 ? -9.640 -15.776 17.044 1.00 92.88 196 ILE A O 1
ATOM 1511 N N . ILE A 1 197 ? -7.845 -14.794 16.107 1.00 92.06 197 ILE A N 1
ATOM 1512 C CA . ILE A 1 197 ? -7.467 -14.014 17.290 1.00 92.06 197 ILE A CA 1
ATOM 1513 C C . ILE A 1 197 ? -8.591 -13.048 17.689 1.00 92.06 197 ILE A C 1
ATOM 1515 O O . ILE A 1 197 ? -8.956 -13.000 18.861 1.00 92.06 197 ILE A O 1
ATOM 1519 N N . GLY A 1 198 ? -9.176 -12.319 16.735 1.00 88.81 198 GLY A N 1
ATOM 1520 C CA . GLY A 1 198 ? -10.296 -11.409 16.990 1.00 88.81 198 GLY A CA 1
ATOM 1521 C C . GLY A 1 198 ? -11.533 -12.129 17.535 1.00 88.81 198 GLY A C 1
ATOM 1522 O O . GLY A 1 198 ? -12.154 -11.679 18.498 1.00 88.81 198 GLY A O 1
ATOM 1523 N N . TRP A 1 199 ? -11.845 -13.305 16.989 1.00 87.25 199 TRP A N 1
ATOM 1524 C CA . TRP A 1 199 ? -12.934 -14.150 17.472 1.00 87.25 199 TRP A CA 1
ATOM 1525 C C . TRP A 1 199 ? -12.713 -14.620 18.917 1.00 87.25 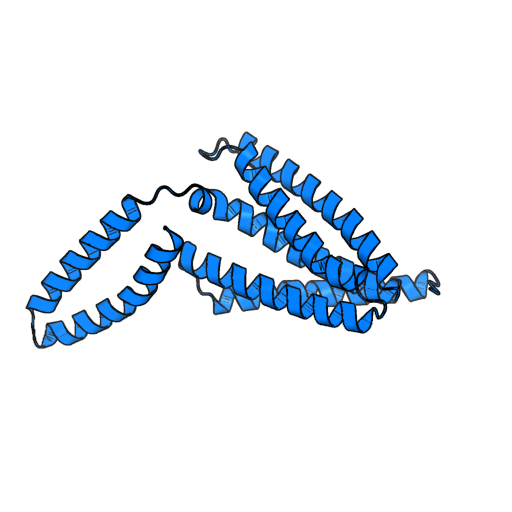199 TRP A C 1
ATOM 1527 O O . TRP A 1 199 ? -13.611 -14.473 19.749 1.00 87.25 199 TRP A O 1
ATOM 1537 N N . PHE A 1 200 ? -11.515 -15.112 19.249 1.00 90.75 200 PHE A N 1
ATOM 1538 C CA . PHE A 1 200 ? -11.174 -15.477 20.627 1.00 90.75 200 PHE A CA 1
ATOM 1539 C C . PHE A 1 200 ? -11.221 -14.274 21.569 1.00 90.75 200 PHE A C 1
ATOM 1541 O O . PHE A 1 200 ? -11.787 -14.381 22.655 1.00 90.75 200 PHE A O 1
ATOM 1548 N N . ALA A 1 201 ? -10.677 -13.126 21.156 1.00 88.50 201 ALA A N 1
ATOM 1549 C CA . ALA A 1 201 ? -10.715 -11.903 21.950 1.00 88.50 201 ALA A CA 1
ATOM 1550 C C . ALA A 1 201 ? -12.158 -11.505 22.281 1.00 88.50 201 ALA A C 1
ATOM 1552 O O . ALA A 1 201 ? -12.469 -11.192 23.427 1.00 88.50 201 ALA A O 1
ATOM 1553 N N . ARG A 1 202 ? -13.070 -11.599 21.311 1.00 85.75 202 ARG A N 1
ATOM 1554 C CA . ARG A 1 202 ? -14.483 -11.307 21.545 1.00 85.75 202 ARG A CA 1
ATOM 1555 C C . ARG A 1 202 ? -15.110 -12.205 22.609 1.00 85.75 202 ARG A C 1
ATOM 1557 O O . ARG A 1 202 ? -15.796 -11.694 23.489 1.00 85.75 202 ARG A O 1
ATOM 1564 N N . ILE A 1 203 ? -14.87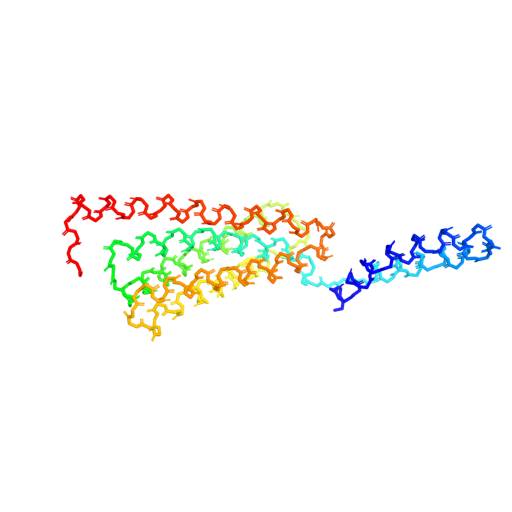4 -13.516 22.528 1.00 87.81 203 ILE A N 1
ATOM 1565 C CA . ILE A 1 203 ? -15.414 -14.486 23.493 1.00 87.81 203 ILE A CA 1
ATOM 1566 C C . ILE A 1 203 ? -14.828 -14.240 24.888 1.00 87.81 203 ILE A C 1
ATOM 1568 O O . ILE A 1 203 ? -15.567 -14.218 25.866 1.00 87.81 203 ILE A O 1
ATOM 1572 N N . LEU A 1 204 ? -13.510 -14.043 24.982 1.00 89.50 204 LEU A N 1
ATOM 1573 C CA . LEU A 1 204 ? -12.808 -13.903 26.261 1.00 89.50 204 LEU A CA 1
ATOM 1574 C C . LEU A 1 204 ? -13.138 -12.596 26.986 1.00 89.50 204 LEU A C 1
ATOM 1576 O O . LEU A 1 204 ? -13.274 -12.598 28.206 1.00 89.50 204 LEU A O 1
ATOM 1580 N N . PHE A 1 205 ? -13.258 -11.491 26.249 1.00 87.81 205 PHE A N 1
ATOM 1581 C CA . PHE A 1 205 ? -13.514 -10.169 26.825 1.00 87.81 205 PHE A CA 1
ATOM 1582 C C . PHE A 1 205 ? -15.001 -9.795 26.859 1.00 87.81 205 PHE A C 1
ATOM 1584 O O . PHE A 1 205 ? -15.328 -8.696 27.300 1.00 87.81 205 PHE A O 1
ATOM 1591 N N . GLY A 1 206 ? -15.899 -10.681 26.409 1.00 81.00 206 GLY A N 1
ATOM 1592 C CA . GLY A 1 206 ? -17.343 -10.433 26.420 1.00 81.00 206 GLY A CA 1
ATOM 1593 C C . GLY A 1 206 ? -17.739 -9.199 25.608 1.00 81.00 206 GLY A C 1
ATOM 1594 O O . GLY A 1 206 ? -18.585 -8.422 26.039 1.00 81.00 206 GLY A O 1
ATOM 1595 N N . ILE A 1 207 ? -17.085 -8.978 24.463 1.00 78.69 207 ILE A N 1
ATOM 1596 C CA . ILE A 1 207 ? -17.332 -7.801 23.622 1.00 78.69 207 ILE A CA 1
ATOM 1597 C C . ILE A 1 207 ? -18.688 -7.984 22.916 1.00 78.69 207 ILE A C 1
ATOM 1599 O O . ILE A 1 207 ? -18.799 -8.627 21.865 1.00 78.69 207 ILE A O 1
ATOM 1603 N N . GLU A 1 208 ? -19.727 -7.429 23.536 1.00 64.94 208 GLU A N 1
ATOM 1604 C CA . GLU A 1 208 ? -21.057 -7.217 22.967 1.00 64.94 208 GLU A CA 1
ATOM 1605 C C . GLU A 1 208 ? -21.116 -5.781 22.432 1.00 64.94 208 GLU A C 1
ATOM 1607 O O . GLU A 1 208 ? -21.224 -4.821 23.194 1.00 64.94 208 GLU A O 1
ATOM 1612 N N . VAL A 1 209 ? -20.957 -5.634 21.115 1.00 60.44 209 VAL A N 1
ATOM 1613 C CA . VAL A 1 209 ? -21.051 -4.358 20.384 1.00 60.44 209 VAL A CA 1
ATOM 1614 C C . VAL A 1 209 ? -22.198 -4.451 19.396 1.00 60.44 209 VAL A C 1
ATOM 1616 O O . VAL A 1 209 ? -22.344 -5.538 18.786 1.00 60.44 209 VAL A O 1
#

Sequence (209 aa):
LTFAVKLMEKGEKKAEEVYEKISIVFPKAKEIMSDEMGHEKMLIGMIDEEMVRYVGSLVLGLNDALVELTGALAGLTFTLQNSKLVGVAGLVTGIAASLSMSASEYLSQKSEKTEKNPLKASLYTGITYLATVLILSAPYLLLSDYRLSLAIMFLSISLIVYVFTFFISITKETSFRRMFLEMILISLGVAAVSFIIGWFARILFGIEV

pLDDT: mean 89.27, std 7.54, range [60.44, 97.38]